Protein AF-A0A1Y2N8A0-F1 (afdb_monomer)

Secondary structure (DSSP, 8-state):
---HHHHHHHHHHHHHHHHHHHHHHHTSTT--HHHHHHHHHHHHHHHHHHHHHIIIIIHHHHHHHSSSHHHHHHHHHHHHHHHHHHHHHHHTS-TTSHHHHHHHHHHHHHHHHHHHHHHHTHHHHHHHHS-HHHHHHHHHHHHHHHHH-SSGGGTTT-SS--SS---HHHHHHHHHHHHS---TTTT-------PPPP-

pLDDT: mean 92.03, std 13.83, range [40.72, 98.88]

Solvent-accessible surface area (backbone atoms only — not comparable to full-atom values): 11043 Å² total; per-residue (Å²): 127,64,32,33,68,56,52,52,52,52,49,53,57,48,51,55,52,53,56,53,52,48,53,61,47,66,72,44,96,76,65,55,48,68,60,51,48,69,55,45,54,63,48,53,26,47,52,48,38,46,47,36,45,36,68,71,60,42,49,59,49,35,62,72,51,35,78,80,34,63,63,60,51,32,50,48,40,49,32,46,38,45,25,51,50,11,46,53,40,20,70,78,31,63,7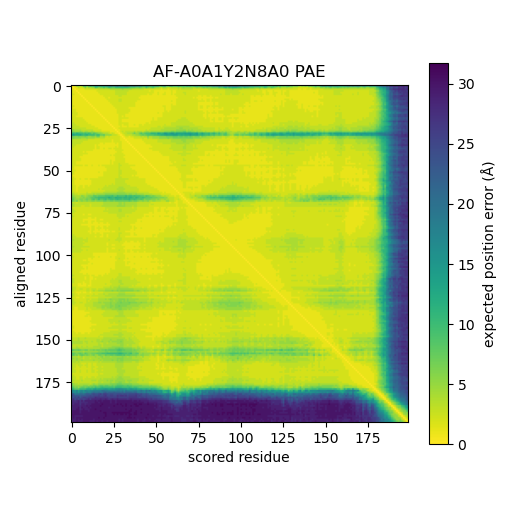2,83,35,70,59,12,49,52,11,53,48,43,19,47,52,31,46,56,51,40,54,54,49,38,60,71,38,61,51,47,45,33,67,75,60,47,55,69,69,57,38,38,53,44,14,50,54,48,52,54,48,52,70,74,29,76,36,52,81,65,30,59,88,45,94,68,80,27,76,66,80,63,59,34,65,62,52,50,53,58,44,49,44,68,75,59,60,77,64,86,66,76,78,61,74,89,74,77,87,77,81,81,81,85,132

Mean predicted aligned error: 6.09 Å

Nearest PDB structures (foldseek):
  3g6i-assembly1_A-2  TM=3.724E-01  e=3.517E+00  Bacteroides thetaiotaomicron VPI-5482
  6w2v-assembly2_B  TM=3.532E-01  e=6.594E+00  synthetic construct

Organism: Pseudonocardia autotrophica (NCBI:txid2074)

Structure (mmCIF, N/CA/C/O backbone):
data_AF-A0A1Y2N8A0-F1
#
_entry.id   AF-A0A1Y2N8A0-F1
#
loop_
_atom_site.group_PDB
_atom_site.id
_atom_site.type_symbol
_atom_site.label_atom_id
_atom_site.label_alt_id
_atom_site.label_comp_id
_atom_site.label_asym_id
_atom_site.label_entity_id
_atom_site.label_seq_id
_atom_site.pdbx_PDB_ins_code
_atom_site.Cartn_x
_atom_site.Cartn_y
_atom_site.Cartn_z
_atom_site.occupancy
_atom_site.B_iso_or_equiv
_atom_site.auth_seq_id
_atom_site.auth_comp_id
_atom_site.auth_asym_id
_atom_site.auth_atom_id
_atom_site.pdbx_PDB_model_num
ATOM 1 N N . MET A 1 1 ? 5.215 16.426 -12.183 1.00 78.56 1 MET A N 1
ATOM 2 C CA . MET A 1 1 ? 4.654 15.431 -11.251 1.00 78.56 1 MET A CA 1
ATOM 3 C C . MET A 1 1 ? 5.835 14.693 -10.637 1.00 78.56 1 MET A C 1
ATOM 5 O O . MET A 1 1 ? 6.834 14.601 -11.344 1.00 78.56 1 MET A O 1
ATOM 9 N N . PRO A 1 2 ? 5.804 14.282 -9.359 1.00 93.00 2 PRO A N 1
ATOM 10 C CA . PRO A 1 2 ? 6.850 13.418 -8.810 1.00 93.00 2 PRO A CA 1
ATOM 11 C C . PRO A 1 2 ? 6.951 12.109 -9.609 1.00 93.00 2 PRO A C 1
ATOM 13 O O . PRO A 1 2 ? 5.977 11.703 -10.243 1.00 93.00 2 PRO A O 1
ATOM 16 N N . ASP A 1 3 ? 8.125 11.479 -9.609 1.00 97.69 3 ASP A N 1
ATOM 17 C CA . ASP A 1 3 ? 8.293 10.157 -10.218 1.00 97.69 3 ASP A CA 1
ATOM 18 C C . ASP A 1 3 ? 7.670 9.047 -9.357 1.00 97.69 3 ASP A C 1
ATOM 20 O O . ASP A 1 3 ? 7.373 9.268 -8.181 1.00 97.69 3 ASP A O 1
ATOM 24 N N . ILE A 1 4 ? 7.492 7.851 -9.933 1.00 98.38 4 ILE A N 1
ATOM 25 C CA . ILE A 1 4 ? 6.820 6.735 -9.246 1.00 98.38 4 ILE A CA 1
ATOM 26 C C . ILE A 1 4 ? 7.462 6.379 -7.902 1.00 98.38 4 ILE A C 1
ATOM 28 O O . ILE A 1 4 ? 6.752 6.212 -6.918 1.00 98.38 4 ILE A O 1
ATOM 32 N N . THR A 1 5 ? 8.795 6.357 -7.823 1.00 97.94 5 THR A N 1
ATOM 33 C CA . THR A 1 5 ? 9.493 5.995 -6.581 1.00 97.94 5 THR A CA 1
ATOM 34 C C . THR A 1 5 ? 9.240 7.013 -5.474 1.00 97.94 5 THR A C 1
ATOM 36 O O . THR A 1 5 ? 9.139 6.651 -4.310 1.00 97.94 5 THR A O 1
ATOM 39 N N . THR A 1 6 ? 9.104 8.294 -5.827 1.00 98.25 6 THR A N 1
ATOM 40 C CA . THR A 1 6 ? 8.764 9.346 -4.861 1.00 98.25 6 THR A CA 1
ATOM 41 C C . THR A 1 6 ? 7.320 9.209 -4.383 1.00 98.25 6 THR A C 1
ATOM 43 O O . THR A 1 6 ? 7.067 9.365 -3.195 1.00 98.25 6 THR A O 1
ATOM 46 N N . LEU A 1 7 ? 6.386 8.897 -5.287 1.00 98.69 7 LEU A N 1
ATOM 47 C CA . LEU A 1 7 ? 4.971 8.732 -4.940 1.00 98.69 7 LEU A CA 1
ATOM 48 C C . LEU A 1 7 ? 4.737 7.534 -4.010 1.00 98.69 7 LEU A C 1
ATOM 50 O O . LEU A 1 7 ? 4.012 7.679 -3.029 1.00 98.69 7 LEU A O 1
ATOM 54 N N . ILE A 1 8 ? 5.394 6.402 -4.275 1.00 98.75 8 ILE A N 1
ATOM 55 C CA . ILE A 1 8 ? 5.335 5.211 -3.415 1.00 98.75 8 ILE A CA 1
ATOM 56 C C . ILE A 1 8 ? 5.879 5.536 -2.013 1.00 98.75 8 ILE A C 1
ATOM 58 O O . ILE A 1 8 ? 5.196 5.346 -1.008 1.00 98.75 8 ILE A O 1
ATOM 62 N N . LEU A 1 9 ? 7.056 6.169 -1.930 1.00 98.62 9 LEU A N 1
ATOM 63 C CA . LEU A 1 9 ? 7.645 6.589 -0.650 1.00 98.62 9 LEU A CA 1
ATOM 64 C C . LEU A 1 9 ? 6.773 7.595 0.124 1.00 98.62 9 LEU A C 1
ATOM 66 O O . LEU A 1 9 ? 6.740 7.577 1.360 1.00 98.62 9 LEU A O 1
ATOM 70 N N . ASP A 1 10 ? 6.074 8.489 -0.576 1.00 98.75 10 ASP A N 1
ATOM 71 C CA . ASP A 1 10 ? 5.146 9.436 0.044 1.00 98.75 10 ASP A CA 1
ATOM 72 C C . ASP A 1 10 ? 3.941 8.713 0.678 1.00 98.75 10 ASP A C 1
ATOM 74 O O . ASP A 1 10 ? 3.523 9.082 1.789 1.00 98.75 10 ASP A O 1
ATOM 78 N N . ASP A 1 11 ? 3.431 7.663 0.025 1.00 98.81 11 ASP A N 1
ATOM 79 C CA . ASP A 1 11 ? 2.395 6.773 0.562 1.00 98.81 11 ASP A CA 1
ATOM 80 C C . ASP A 1 11 ? 2.895 5.999 1.779 1.00 98.81 11 ASP A C 1
ATOM 82 O O . ASP A 1 11 ? 2.258 6.056 2.834 1.00 98.81 11 ASP A O 1
ATOM 86 N N . HIS A 1 12 ? 4.089 5.410 1.710 1.00 98.81 12 HIS A N 1
ATOM 87 C CA . HIS A 1 12 ? 4.705 4.711 2.841 1.00 98.81 12 HIS A CA 1
ATOM 88 C C . HIS A 1 12 ? 4.852 5.613 4.066 1.00 98.81 12 HIS A C 1
ATOM 90 O O . HIS A 1 12 ? 4.516 5.259 5.204 1.00 98.81 12 HIS A O 1
ATOM 96 N N . ALA A 1 13 ? 5.339 6.837 3.853 1.00 98.81 13 ALA A N 1
ATOM 97 C CA . ALA A 1 13 ? 5.453 7.822 4.916 1.00 98.81 13 ALA A CA 1
ATOM 98 C C . ALA A 1 13 ? 4.074 8.200 5.480 1.00 98.81 13 ALA A C 1
ATOM 100 O O . ALA A 1 13 ? 3.950 8.504 6.671 1.00 98.81 13 ALA A O 1
ATOM 101 N N . TRP A 1 14 ? 3.032 8.210 4.647 1.00 98.81 14 TRP A N 1
ATOM 102 C CA . TRP A 1 14 ? 1.663 8.451 5.084 1.00 98.81 14 TRP A CA 1
ATOM 103 C C . TRP A 1 14 ? 1.092 7.280 5.895 1.00 98.81 14 TRP A C 1
ATOM 105 O O . TRP A 1 14 ? 0.540 7.553 6.967 1.00 98.81 14 TRP A O 1
ATOM 115 N N . PHE A 1 15 ? 1.300 6.025 5.478 1.00 98.88 15 PHE A N 1
ATOM 116 C CA . PHE A 1 15 ? 0.881 4.818 6.207 1.00 98.88 15 PHE A CA 1
ATOM 117 C C . PHE A 1 15 ? 1.461 4.795 7.618 1.00 98.88 15 PHE A C 1
ATOM 119 O O . PHE A 1 15 ? 0.714 4.731 8.598 1.00 98.88 15 PHE A O 1
ATOM 126 N N . ARG A 1 16 ? 2.781 4.991 7.743 1.00 98.81 16 ARG A N 1
ATOM 127 C CA . ARG A 1 16 ? 3.464 5.048 9.046 1.00 98.81 16 ARG A CA 1
ATOM 128 C C . ARG A 1 16 ? 2.868 6.112 9.969 1.00 98.81 16 ARG A C 1
ATOM 130 O O . ARG A 1 16 ? 2.691 5.871 11.162 1.00 98.81 16 ARG A O 1
ATOM 137 N N . ARG A 1 17 ? 2.506 7.284 9.429 1.00 98.81 17 ARG A N 1
ATOM 138 C CA . ARG A 1 17 ? 1.838 8.345 10.206 1.00 98.81 17 ARG A CA 1
ATOM 139 C C . ARG A 1 17 ? 0.429 7.949 10.653 1.00 98.81 17 ARG A C 1
ATOM 141 O O . ARG A 1 17 ? 0.056 8.293 11.772 1.00 98.81 17 ARG A O 1
ATOM 148 N N . GLN A 1 18 ? -0.345 7.249 9.822 1.00 98.88 18 GLN A N 1
ATOM 149 C CA . GLN A 1 18 ? -1.698 6.828 10.204 1.00 98.88 18 GLN A CA 1
ATOM 150 C C . GLN A 1 18 ? -1.666 5.724 11.265 1.00 98.88 18 GLN A C 1
ATOM 152 O O . GLN A 1 18 ? -2.402 5.808 12.247 1.00 98.88 18 GLN A O 1
ATOM 157 N N . PHE A 1 19 ? -0.774 4.738 11.126 1.00 98.81 19 PHE A N 1
ATOM 158 C CA . PHE A 1 19 ? -0.585 3.706 12.147 1.00 98.81 19 PHE A CA 1
ATOM 159 C C . PHE A 1 19 ? -0.089 4.289 13.478 1.00 98.81 19 PHE A C 1
ATOM 161 O O . PHE A 1 19 ? -0.610 3.924 14.530 1.00 98.81 19 PHE A O 1
ATOM 168 N N . ALA A 1 20 ? 0.821 5.268 13.453 1.00 98.62 20 ALA A N 1
ATOM 169 C CA . ALA A 1 20 ? 1.225 5.985 14.665 1.00 98.62 20 ALA A CA 1
ATOM 170 C C . ALA A 1 20 ? 0.054 6.746 15.321 1.00 98.62 20 ALA A C 1
ATOM 172 O O . ALA A 1 20 ? -0.080 6.760 16.543 1.00 98.62 20 ALA A O 1
ATOM 173 N N . ALA A 1 21 ? -0.839 7.348 14.532 1.00 98.62 21 ALA A N 1
ATOM 174 C CA . ALA A 1 21 ? -2.043 7.976 15.072 1.00 98.62 21 ALA A CA 1
ATOM 175 C C . ALA A 1 21 ? -3.021 6.943 15.676 1.00 98.62 21 ALA A C 1
ATOM 177 O O . ALA A 1 21 ? -3.699 7.245 16.662 1.00 98.62 21 ALA A O 1
ATOM 178 N N . LEU A 1 22 ? -3.070 5.713 15.147 1.00 98.56 22 LEU A N 1
ATOM 179 C CA . LEU A 1 22 ? -3.825 4.611 15.753 1.00 98.56 22 LEU A CA 1
ATOM 180 C C . LEU A 1 22 ? -3.227 4.183 17.101 1.00 98.56 22 LEU A C 1
ATOM 182 O O . LEU A 1 22 ? -4.001 3.936 18.026 1.00 98.56 22 LEU A O 1
ATOM 186 N N . ASP A 1 23 ? -1.896 4.180 17.257 1.00 98.25 23 ASP A N 1
ATOM 187 C CA . ASP A 1 23 ? -1.237 3.940 18.554 1.00 98.25 23 ASP A CA 1
ATOM 188 C C . ASP A 1 23 ? -1.712 4.957 19.608 1.00 98.25 23 ASP A C 1
ATOM 190 O O . ASP A 1 23 ? -2.089 4.598 20.730 1.00 98.25 23 ASP A O 1
ATOM 194 N N . GLU A 1 24 ? -1.760 6.242 19.236 1.00 98.12 24 GLU A N 1
ATOM 195 C CA . GLU A 1 24 ? -2.233 7.310 20.123 1.00 98.12 24 GLU A CA 1
ATOM 196 C C . GLU A 1 24 ? -3.707 7.150 20.511 1.00 98.12 24 GLU A C 1
ATOM 198 O O . GLU A 1 24 ? -4.080 7.469 21.642 1.00 98.12 24 GLU A O 1
ATOM 203 N N . LEU A 1 25 ? -4.555 6.678 19.591 1.00 97.56 25 LEU A N 1
ATOM 204 C CA . LEU A 1 25 ? -5.959 6.383 19.880 1.00 97.56 25 LEU A CA 1
ATOM 205 C C . LEU A 1 25 ? -6.104 5.135 20.758 1.00 97.56 25 LEU A C 1
ATOM 207 O O . LEU A 1 25 ? -6.937 5.131 21.662 1.00 97.56 25 LEU A O 1
ATOM 211 N N . GLN A 1 26 ? -5.300 4.093 20.550 1.00 96.06 26 GLN A N 1
ATOM 212 C CA . GLN A 1 26 ? -5.359 2.873 21.357 1.00 96.06 26 GLN A CA 1
ATOM 213 C C . GLN A 1 26 ? -4.967 3.128 22.821 1.00 96.06 26 GLN A C 1
ATOM 215 O O . GLN A 1 26 ? -5.524 2.515 23.730 1.00 96.06 26 GLN A O 1
ATOM 220 N N . ALA A 1 27 ? -4.031 4.051 23.065 1.00 96.25 27 ALA A N 1
ATOM 221 C CA . ALA A 1 27 ? -3.537 4.371 24.404 1.00 96.25 27 ALA A CA 1
ATOM 222 C C . ALA A 1 27 ? -4.533 5.154 25.288 1.00 96.25 27 ALA A C 1
ATOM 224 O O . ALA A 1 27 ? -4.320 5.274 26.499 1.00 96.25 27 ALA A O 1
ATOM 225 N N . ARG A 1 28 ? -5.608 5.715 24.718 1.00 95.50 28 ARG A N 1
ATOM 226 C CA . ARG A 1 28 ? -6.625 6.470 25.471 1.00 95.50 28 ARG A CA 1
ATOM 227 C C . ARG A 1 28 ? -7.627 5.515 26.126 1.00 95.50 28 ARG A C 1
ATOM 229 O O . ARG A 1 28 ? -7.967 4.472 25.580 1.00 95.50 28 ARG A O 1
ATOM 236 N N . ALA A 1 29 ? -8.134 5.889 27.300 1.00 84.75 29 ALA A N 1
ATOM 237 C CA . ALA A 1 29 ? -9.035 5.036 28.081 1.00 84.75 29 ALA A CA 1
ATOM 238 C C . ALA A 1 29 ? -10.448 4.896 27.475 1.00 84.75 29 ALA A C 1
ATOM 240 O O . ALA A 1 29 ? -11.142 3.922 27.766 1.00 84.75 29 ALA A O 1
ATOM 241 N N . ASP A 1 30 ? -10.884 5.868 26.674 1.00 90.25 30 ASP A N 1
ATOM 242 C CA . ASP A 1 30 ? -12.271 6.037 26.234 1.00 90.25 30 ASP A CA 1
ATOM 243 C C . ASP A 1 30 ? -12.389 6.495 24.770 1.00 90.25 30 ASP A C 1
ATOM 245 O O . ASP A 1 30 ? -13.225 7.332 24.431 1.00 90.25 30 ASP A O 1
ATOM 249 N N . THR A 1 31 ? -11.565 5.934 23.883 1.00 94.19 31 THR A N 1
ATOM 250 C CA . THR A 1 31 ? -11.619 6.249 22.448 1.00 94.19 31 THR A CA 1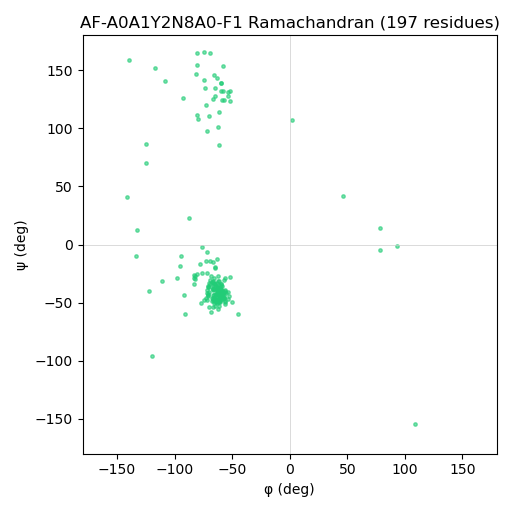
ATOM 251 C C . THR A 1 31 ? -12.984 5.940 21.843 1.00 94.19 31 THR A C 1
ATOM 253 O O . THR A 1 31 ? -13.469 4.808 21.891 1.00 94.19 31 THR A O 1
ATOM 256 N N . ASP A 1 32 ? -13.584 6.954 21.217 1.00 95.69 32 ASP A N 1
ATOM 257 C CA . ASP A 1 32 ? -14.810 6.811 20.441 1.00 95.69 32 ASP A CA 1
ATOM 258 C C . ASP A 1 32 ? -14.534 5.942 19.200 1.00 95.69 32 ASP A C 1
ATOM 260 O O . ASP A 1 32 ? -13.674 6.299 18.389 1.00 95.69 32 ASP A O 1
ATOM 264 N N . PRO A 1 33 ? -15.278 4.842 18.975 1.00 97.19 33 PRO A N 1
ATOM 265 C CA . PRO A 1 33 ? -15.152 4.043 17.756 1.00 97.19 33 PRO A CA 1
ATOM 266 C C . PRO A 1 33 ? -15.263 4.866 16.465 1.00 97.19 33 PRO A C 1
ATOM 268 O O . PRO A 1 33 ? -14.651 4.520 15.463 1.00 97.19 33 PRO A O 1
ATOM 271 N N . ARG A 1 34 ? -15.977 5.999 16.479 1.00 98.06 34 ARG A N 1
ATOM 272 C CA . ARG A 1 34 ? -16.068 6.906 15.324 1.00 98.06 34 ARG A CA 1
ATOM 273 C C . ARG A 1 34 ? -14.754 7.621 15.012 1.00 98.06 34 ARG A C 1
ATOM 275 O O . ARG A 1 34 ? -14.556 8.017 13.869 1.00 98.06 34 ARG A O 1
ATOM 282 N N . GLU A 1 35 ? -13.882 7.840 15.996 1.00 98.00 35 GLU A N 1
ATOM 283 C CA . GLU A 1 35 ? -12.527 8.356 15.754 1.00 98.00 35 GLU A CA 1
ATOM 284 C C . GLU A 1 35 ? -11.655 7.288 15.094 1.00 98.00 35 GLU A C 1
ATOM 286 O O . GLU A 1 35 ? -10.972 7.595 14.121 1.00 98.00 35 GLU A O 1
ATOM 291 N N . LEU A 1 36 ? -11.760 6.036 15.554 1.00 98.44 36 LEU A N 1
ATOM 292 C CA . LEU A 1 36 ? -11.065 4.899 14.945 1.00 98.44 36 LEU A CA 1
ATOM 293 C C . LEU A 1 36 ? -11.487 4.704 13.488 1.00 98.44 36 LEU A C 1
ATOM 295 O O . LEU A 1 36 ? -10.626 4.659 12.623 1.00 98.44 36 LEU A O 1
ATOM 299 N N . THR A 1 37 ? -12.790 4.681 13.198 1.00 98.38 37 THR A N 1
ATOM 300 C CA . THR A 1 37 ? -13.317 4.565 11.826 1.00 98.38 37 THR A CA 1
ATOM 301 C C . THR A 1 37 ? -12.807 5.680 10.910 1.00 98.38 37 THR A C 1
ATOM 303 O O . THR A 1 37 ? -12.373 5.414 9.796 1.00 98.38 37 THR A O 1
ATOM 306 N N . ARG A 1 38 ? -12.798 6.939 11.374 1.00 98.44 38 ARG A N 1
ATOM 307 C CA . ARG A 1 38 ? -12.318 8.077 10.562 1.00 98.44 38 ARG A CA 1
ATOM 308 C C . ARG A 1 38 ? -10.844 7.975 10.180 1.00 98.44 38 ARG A C 1
ATOM 310 O O . ARG A 1 38 ? -10.459 8.582 9.187 1.00 98.44 38 ARG A O 1
ATOM 317 N N . LEU A 1 39 ? -10.040 7.291 10.989 1.00 98.31 39 LEU A N 1
ATOM 318 C CA . LEU A 1 39 ? -8.618 7.097 10.735 1.00 98.31 39 LEU A CA 1
ATOM 319 C C . LEU A 1 39 ? -8.353 5.807 9.952 1.00 98.31 39 LEU A C 1
ATOM 321 O O . LEU A 1 39 ? -7.562 5.810 9.015 1.00 98.31 39 LEU A O 1
ATOM 325 N N . TRP A 1 40 ? -9.029 4.722 10.327 1.00 98.75 40 TRP A N 1
ATOM 326 C CA . TRP A 1 40 ? -8.826 3.400 9.753 1.00 98.75 40 TRP A CA 1
ATOM 327 C C . TRP A 1 40 ? -9.377 3.274 8.340 1.00 98.75 40 TRP A C 1
ATOM 329 O O . TRP A 1 40 ? -8.664 2.775 7.481 1.00 98.75 40 TRP A O 1
ATOM 339 N N . ASP A 1 41 ? -10.599 3.738 8.067 1.00 98.56 41 ASP A N 1
ATOM 340 C CA . ASP A 1 41 ? -11.225 3.483 6.766 1.00 98.56 41 ASP A CA 1
ATOM 341 C C . ASP A 1 41 ? -10.417 4.091 5.599 1.00 98.56 41 ASP A C 1
ATOM 343 O O . ASP A 1 41 ? -10.166 3.375 4.629 1.00 98.56 41 ASP A O 1
ATOM 347 N N . PRO A 1 42 ? -9.924 5.351 5.671 1.00 98.50 42 PRO A N 1
ATOM 348 C CA . PRO A 1 42 ? -9.057 5.891 4.623 1.00 98.50 42 PRO A CA 1
ATOM 349 C C . PRO A 1 42 ? -7.693 5.196 4.544 1.00 98.50 42 PRO A C 1
ATOM 351 O O . PRO A 1 42 ? -7.129 5.106 3.457 1.00 98.50 42 PRO A O 1
ATOM 354 N N . LEU A 1 43 ? -7.150 4.729 5.676 1.00 98.81 43 LEU A N 1
ATOM 355 C CA . LEU A 1 43 ? -5.888 3.986 5.710 1.00 98.81 43 LEU A CA 1
ATOM 356 C C . LEU A 1 43 ? -6.029 2.639 5.005 1.00 98.81 43 LEU A C 1
ATOM 358 O O . LEU A 1 43 ? -5.281 2.372 4.073 1.00 98.81 43 LEU A O 1
ATOM 362 N N . ALA A 1 44 ? -7.013 1.836 5.405 1.00 98.75 44 ALA A N 1
ATOM 363 C CA . ALA A 1 44 ? -7.294 0.535 4.814 1.00 98.75 44 ALA A CA 1
ATOM 364 C C . ALA A 1 44 ? -7.594 0.645 3.314 1.00 98.75 44 ALA A C 1
ATOM 366 O O . ALA A 1 44 ? -7.052 -0.120 2.527 1.00 98.75 44 ALA A O 1
ATOM 367 N N . ALA A 1 45 ? -8.399 1.634 2.909 1.00 98.50 45 ALA A N 1
ATOM 368 C CA . ALA A 1 45 ? -8.675 1.879 1.497 1.00 98.50 45 ALA A CA 1
ATOM 369 C C . ALA A 1 45 ? -7.400 2.213 0.711 1.00 98.50 45 ALA A C 1
ATOM 371 O O . ALA A 1 45 ? -7.192 1.678 -0.373 1.00 98.50 45 ALA A O 1
ATOM 372 N N . ARG A 1 46 ? -6.537 3.084 1.252 1.00 98.75 46 ARG A N 1
ATOM 373 C CA . ARG A 1 46 ? -5.309 3.483 0.559 1.00 98.75 46 ARG A CA 1
ATOM 374 C C . ARG A 1 46 ? -4.277 2.358 0.501 1.00 98.75 46 ARG A C 1
ATOM 376 O O . ARG A 1 46 ? -3.619 2.271 -0.520 1.00 98.75 46 ARG A O 1
ATOM 383 N N . LEU A 1 47 ? -4.155 1.526 1.540 1.00 98.75 47 LEU A N 1
ATOM 384 C CA . LEU A 1 47 ? -3.272 0.349 1.539 1.00 98.75 47 LEU A CA 1
ATOM 385 C C . LEU A 1 47 ? -3.596 -0.585 0.366 1.00 98.75 47 LEU A C 1
ATOM 387 O O . LEU A 1 47 ? -2.713 -0.938 -0.402 1.00 98.75 47 LEU A O 1
ATOM 391 N N . ASP A 1 48 ? -4.873 -0.917 0.190 1.00 97.62 48 ASP A N 1
ATOM 392 C CA . ASP A 1 48 ? -5.307 -1.858 -0.846 1.00 97.62 48 ASP A CA 1
ATOM 393 C C . ASP A 1 48 ? -5.182 -1.270 -2.265 1.00 97.62 48 ASP A C 1
ATOM 395 O O . ASP A 1 48 ? -4.630 -1.894 -3.170 1.00 97.62 48 ASP A O 1
ATOM 399 N N . VAL A 1 49 ? -5.602 -0.012 -2.460 1.00 98.56 49 VAL A N 1
ATOM 400 C CA . VAL A 1 49 ? -5.445 0.676 -3.757 1.00 98.56 49 VAL A CA 1
ATOM 401 C C . VAL A 1 49 ? -3.966 0.848 -4.119 1.00 98.56 49 VAL A C 1
ATOM 403 O O . VAL A 1 49 ? -3.611 0.696 -5.287 1.00 98.56 49 VAL A O 1
ATOM 406 N N . HIS A 1 50 ? -3.111 1.154 -3.142 1.00 98.81 50 HIS A N 1
ATOM 407 C CA . HIS A 1 50 ? -1.667 1.275 -3.334 1.00 98.81 50 HIS A CA 1
ATOM 408 C C . HIS A 1 50 ? -1.051 -0.054 -3.776 1.00 98.81 50 HIS A C 1
ATOM 410 O O . HIS A 1 50 ? -0.412 -0.087 -4.826 1.00 98.81 50 HIS A O 1
ATOM 416 N N . ALA A 1 51 ? -1.356 -1.146 -3.070 1.00 98.62 51 ALA A N 1
ATOM 417 C CA . ALA A 1 51 ? -0.904 -2.485 -3.435 1.00 98.62 51 ALA A CA 1
ATOM 418 C C . ALA A 1 51 ? -1.283 -2.839 -4.886 1.00 98.62 51 ALA A C 1
ATOM 420 O O . ALA A 1 51 ? -0.442 -3.245 -5.689 1.00 98.62 51 ALA A O 1
ATOM 421 N N . VAL A 1 52 ? -2.536 -2.578 -5.279 1.00 98.56 52 VAL A N 1
ATOM 422 C CA . VAL A 1 52 ? -2.988 -2.805 -6.662 1.00 98.56 52 VAL A CA 1
ATOM 423 C C . VAL A 1 52 ? -2.303 -1.867 -7.663 1.00 98.56 52 VAL A C 1
ATOM 425 O O . 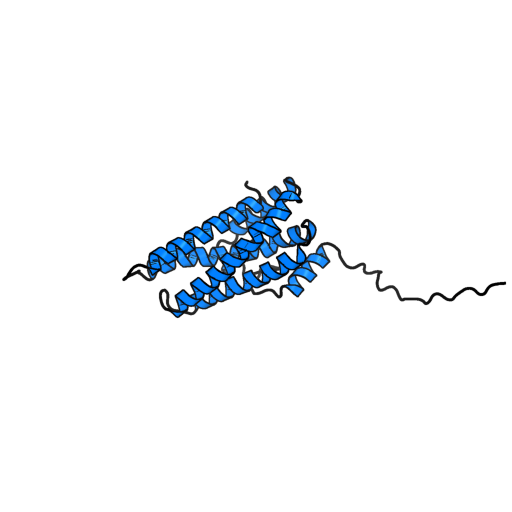VAL A 1 52 ? -2.028 -2.260 -8.800 1.00 98.56 52 VAL A O 1
ATOM 428 N N . ALA A 1 53 ? -2.009 -0.623 -7.288 1.00 98.69 53 ALA A N 1
ATOM 429 C CA . ALA A 1 53 ? -1.284 0.301 -8.154 1.00 98.69 53 ALA A CA 1
ATOM 430 C C . ALA A 1 53 ? 0.135 -0.214 -8.449 1.00 98.69 53 ALA A C 1
ATOM 432 O O . ALA A 1 53 ? 0.570 -0.186 -9.604 1.00 98.69 53 ALA A O 1
ATOM 433 N N . GLU A 1 54 ? 0.831 -0.738 -7.444 1.00 98.69 54 GLU A N 1
ATOM 434 C CA . GLU A 1 54 ? 2.166 -1.324 -7.593 1.00 98.69 54 GLU A CA 1
ATOM 435 C C . GLU A 1 54 ? 2.135 -2.601 -8.434 1.00 98.69 54 GLU A C 1
ATOM 437 O O . GLU A 1 54 ? 2.844 -2.690 -9.440 1.00 98.69 54 GLU A O 1
ATOM 442 N N . GLU A 1 55 ? 1.206 -3.512 -8.136 1.00 98.56 55 GLU A N 1
ATOM 443 C CA . GLU A 1 55 ? 0.949 -4.743 -8.895 1.00 98.56 55 GLU A CA 1
ATOM 444 C C . GLU A 1 55 ? 0.643 -4.495 -10.377 1.00 98.56 55 GLU A C 1
ATOM 446 O O . GLU A 1 55 ? 0.897 -5.342 -11.237 1.00 98.56 55 GLU A O 1
ATOM 451 N N . ARG A 1 56 ? 0.068 -3.344 -10.729 1.00 97.62 56 ARG A N 1
ATOM 452 C CA . ARG A 1 56 ? -0.310 -3.043 -12.119 1.00 97.62 56 ARG A CA 1
ATOM 453 C C . ARG A 1 56 ? 0.701 -2.186 -12.857 1.00 97.62 56 ARG A C 1
ATOM 455 O O . ARG A 1 56 ? 0.756 -2.243 -14.089 1.00 97.62 56 ARG A O 1
ATOM 462 N N . ILE A 1 57 ? 1.434 -1.345 -12.139 1.00 98.12 57 ILE A N 1
ATOM 463 C CA . ILE A 1 57 ? 2.207 -0.253 -12.737 1.00 98.12 57 ILE A CA 1
ATOM 464 C C . ILE A 1 57 ? 3.686 -0.367 -12.395 1.00 98.12 57 ILE A C 1
ATOM 466 O O . ILE A 1 57 ? 4.503 -0.098 -13.272 1.00 98.12 57 ILE A O 1
ATOM 470 N N . PHE A 1 58 ? 4.032 -0.749 -11.168 1.00 98.25 58 PHE A N 1
ATOM 471 C CA . PHE A 1 58 ? 5.416 -0.770 -10.710 1.00 98.25 58 PHE A CA 1
ATOM 472 C C . PHE A 1 58 ? 6.087 -2.124 -10.949 1.00 98.25 58 PHE A C 1
ATOM 474 O O . PHE A 1 58 ? 7.045 -2.187 -11.717 1.00 98.25 58 PHE A O 1
ATOM 481 N N . TYR A 1 59 ? 5.566 -3.212 -10.378 1.00 97.88 59 TYR A N 1
ATOM 482 C CA . TYR A 1 59 ? 6.231 -4.520 -10.425 1.00 97.88 59 TYR A CA 1
ATOM 483 C C . 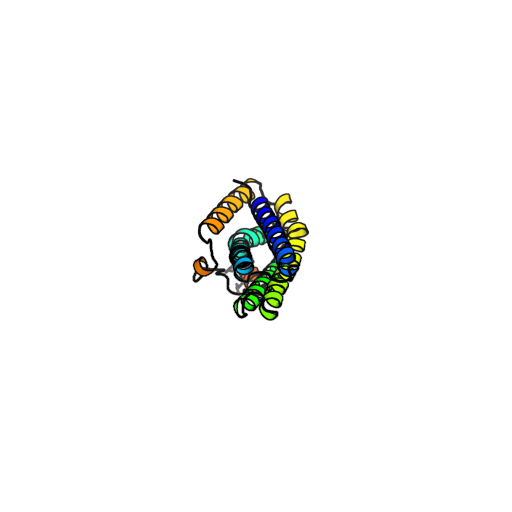TYR A 1 59 ? 6.472 -5.083 -11.829 1.00 97.88 59 TYR A C 1
ATOM 485 O O . TYR A 1 59 ? 7.549 -5.637 -12.049 1.00 97.88 59 TYR A O 1
ATOM 493 N N . PRO A 1 60 ? 5.592 -4.889 -12.832 1.00 96.94 60 PRO A N 1
ATOM 494 C CA . PRO A 1 60 ? 5.915 -5.304 -14.196 1.00 96.94 60 PRO A CA 1
ATOM 495 C C . PRO A 1 60 ? 7.170 -4.613 -14.751 1.00 96.94 60 PRO A C 1
ATOM 497 O O . PRO A 1 60 ? 7.925 -5.207 -15.516 1.00 96.94 60 PRO A O 1
ATOM 500 N N . GLU A 1 61 ? 7.403 -3.360 -14.365 1.00 96.69 61 GLU A N 1
ATOM 501 C CA . GLU A 1 61 ? 8.552 -2.569 -14.808 1.00 96.69 61 GLU A CA 1
ATOM 502 C C . GLU A 1 61 ? 9.789 -2.879 -13.960 1.00 96.69 61 GLU A C 1
ATOM 504 O O . GLU A 1 61 ? 10.898 -2.909 -14.493 1.00 96.69 61 GLU A O 1
ATOM 509 N N . LEU A 1 62 ? 9.611 -3.171 -12.665 1.00 96.12 62 LEU A N 1
ATOM 510 C CA . LEU A 1 62 ? 10.671 -3.700 -11.807 1.00 96.12 62 LEU A CA 1
ATOM 511 C C . LEU A 1 62 ? 11.200 -5.028 -12.364 1.00 96.12 62 LEU A C 1
ATOM 513 O O . LEU A 1 62 ? 12.402 -5.159 -12.557 1.00 96.12 62 LEU A O 1
ATOM 517 N N . LEU A 1 63 ? 10.322 -5.961 -12.741 1.00 95.56 63 LEU A N 1
ATOM 518 C CA . LEU A 1 63 ? 10.706 -7.224 -13.384 1.00 95.56 63 LEU A CA 1
ATOM 519 C C . LEU A 1 63 ? 11.449 -7.017 -14.715 1.00 95.56 63 LEU A C 1
ATOM 521 O O . LEU A 1 63 ? 12.341 -7.790 -15.056 1.00 95.56 63 LEU A O 1
ATOM 525 N N . ALA A 1 64 ? 11.106 -5.971 -15.472 1.00 93.19 64 ALA A N 1
ATOM 526 C CA . ALA A 1 64 ? 11.732 -5.680 -16.761 1.00 93.19 64 ALA A CA 1
ATOM 527 C C . ALA A 1 64 ? 13.088 -4.957 -16.653 1.00 93.19 64 ALA A C 1
ATOM 529 O O . ALA A 1 64 ? 13.897 -5.021 -17.586 1.00 93.19 64 ALA A O 1
ATOM 530 N N . HIS A 1 65 ? 13.324 -4.217 -15.566 1.00 90.25 65 HIS A N 1
ATOM 531 C CA . HIS A 1 65 ? 14.422 -3.245 -15.484 1.00 90.25 65 HIS A CA 1
ATOM 532 C C . HIS A 1 65 ? 15.259 -3.302 -14.200 1.00 90.25 65 HIS A C 1
ATOM 534 O O . HIS A 1 65 ? 16.294 -2.635 -14.141 1.00 90.25 65 HIS A O 1
ATOM 540 N N . GLY A 1 66 ? 14.827 -4.059 -13.194 1.00 86.06 66 GLY A N 1
ATOM 541 C CA . GLY A 1 66 ? 15.542 -4.272 -11.941 1.00 86.06 66 GLY A CA 1
ATOM 542 C C . GLY A 1 66 ? 16.654 -5.317 -12.050 1.00 86.06 66 GLY A C 1
ATOM 543 O O . GLY A 1 66 ? 16.726 -6.092 -13.006 1.00 86.06 66 GLY A O 1
ATOM 544 N N . GLU A 1 67 ? 17.535 -5.329 -11.056 1.00 85.75 67 GLU A N 1
ATOM 545 C CA . GLU A 1 67 ? 18.527 -6.385 -10.831 1.00 85.75 67 GLU A CA 1
ATOM 546 C C . GLU A 1 67 ? 17.938 -7.424 -9.875 1.00 85.75 67 GLU A C 1
ATOM 548 O O . GLU A 1 67 ? 17.453 -7.057 -8.815 1.00 85.75 67 GLU A O 1
ATOM 553 N N . ASP A 1 68 ? 17.945 -8.698 -10.275 1.00 85.50 68 ASP A N 1
ATOM 554 C CA . ASP A 1 68 ? 17.346 -9.816 -9.529 1.00 85.50 68 ASP A CA 1
ATOM 555 C C . ASP A 1 68 ? 15.913 -9.570 -8.970 1.00 85.50 68 ASP A C 1
ATOM 557 O O . ASP A 1 68 ? 15.582 -10.052 -7.888 1.00 85.50 68 ASP A O 1
ATOM 561 N N . PRO A 1 69 ? 14.993 -8.930 -9.730 1.00 91.62 69 PRO A N 1
ATOM 562 C CA . PRO A 1 69 ? 13.710 -8.425 -9.212 1.00 91.62 69 PRO A CA 1
ATOM 563 C C . PRO A 1 69 ? 12.685 -9.519 -8.872 1.00 91.62 69 PRO A C 1
ATOM 565 O O . PRO A 1 69 ? 11.582 -9.233 -8.408 1.00 91.62 69 PRO A O 1
ATOM 568 N N . ARG A 1 70 ? 12.993 -10.781 -9.189 1.00 94.81 70 ARG A N 1
ATOM 569 C CA . ARG A 1 70 ? 12.026 -11.880 -9.163 1.00 94.81 70 ARG A CA 1
ATOM 570 C C . ARG A 1 70 ? 11.645 -12.282 -7.744 1.00 94.81 70 ARG A C 1
ATOM 572 O O . ARG A 1 70 ? 10.466 -12.481 -7.488 1.00 94.81 70 ARG A O 1
ATOM 579 N N . GLU A 1 71 ? 12.633 -12.469 -6.872 1.00 94.06 71 GLU A N 1
ATOM 580 C CA . GLU A 1 71 ? 12.402 -12.861 -5.473 1.00 94.06 71 GLU A CA 1
ATOM 581 C C . GLU A 1 71 ? 11.673 -11.734 -4.737 1.00 94.06 71 GLU A C 1
ATOM 583 O O . GLU A 1 71 ? 10.584 -11.966 -4.228 1.00 94.06 71 GLU A O 1
ATOM 588 N N . GLU A 1 72 ? 12.164 -10.500 -4.884 1.00 92.75 72 GLU A N 1
ATOM 589 C CA . GLU A 1 72 ? 11.529 -9.289 -4.347 1.00 92.75 72 GLU A CA 1
ATOM 590 C C . GLU A 1 72 ? 10.056 -9.160 -4.774 1.00 92.75 72 GLU A C 1
ATOM 592 O O . GLU A 1 72 ? 9.184 -8.870 -3.962 1.00 92.75 72 GLU A O 1
ATOM 597 N N . THR A 1 73 ? 9.742 -9.421 -6.050 1.00 96.88 73 THR A N 1
ATOM 598 C CA . THR A 1 73 ? 8.352 -9.341 -6.531 1.00 96.88 73 THR A CA 1
ATOM 599 C C . THR A 1 73 ? 7.482 -10.473 -5.977 1.00 96.88 73 THR A C 1
ATOM 601 O O . THR A 1 73 ? 6.291 -10.271 -5.770 1.00 96.88 73 THR A O 1
ATOM 604 N N . LEU A 1 74 ? 8.026 -11.673 -5.748 1.00 97.62 74 LEU A N 1
ATOM 605 C CA . LEU A 1 74 ? 7.251 -12.761 -5.142 1.00 97.62 74 LEU A CA 1
ATOM 606 C C . LEU A 1 74 ? 6.854 -12.420 -3.706 1.00 97.62 74 LEU A C 1
ATOM 608 O O . LEU A 1 74 ? 5.693 -12.614 -3.338 1.00 97.62 74 LEU A O 1
ATOM 612 N N . ASP A 1 75 ? 7.811 -11.914 -2.935 1.00 96.50 75 ASP A N 1
ATOM 613 C CA . ASP A 1 75 ? 7.609 -11.576 -1.531 1.00 96.50 75 ASP A CA 1
ATOM 614 C C . ASP A 1 75 ? 6.637 -10.394 -1.400 1.00 96.50 75 ASP A C 1
ATOM 616 O O . ASP A 1 75 ? 5.628 -10.523 -0.710 1.00 96.50 75 ASP A O 1
ATOM 620 N N . ALA A 1 76 ? 6.808 -9.332 -2.199 1.00 97.12 76 ALA A N 1
ATOM 621 C CA . ALA A 1 76 ? 5.895 -8.183 -2.216 1.00 97.12 76 ALA A CA 1
ATOM 622 C C . ALA A 1 76 ? 4.432 -8.568 -2.525 1.00 97.12 76 ALA A C 1
ATOM 624 O O . ALA A 1 76 ? 3.498 -8.086 -1.883 1.00 97.12 76 ALA A O 1
ATOM 625 N N . ILE A 1 77 ? 4.198 -9.479 -3.481 1.00 98.44 77 ILE A N 1
ATOM 626 C CA . ILE A 1 77 ? 2.838 -9.966 -3.780 1.00 98.44 77 ILE A CA 1
ATOM 627 C C . ILE A 1 77 ? 2.266 -10.769 -2.602 1.00 98.44 77 ILE A C 1
ATOM 629 O O . ILE A 1 77 ? 1.076 -10.658 -2.297 1.00 98.44 77 ILE A O 1
ATOM 633 N N . GLY A 1 78 ? 3.097 -11.575 -1.937 1.00 98.31 78 GLY A N 1
ATOM 634 C CA . GLY A 1 78 ? 2.711 -12.294 -0.724 1.00 98.31 78 GLY A CA 1
ATOM 635 C C . GLY A 1 78 ? 2.320 -11.342 0.406 1.00 98.31 78 GLY A C 1
ATOM 636 O O . GLY A 1 78 ? 1.246 -11.490 0.992 1.00 98.31 78 GLY A O 1
ATOM 637 N N . ASP A 1 79 ? 3.136 -10.323 0.649 1.00 98.38 79 ASP A N 1
ATOM 638 C CA . ASP A 1 79 ? 2.889 -9.321 1.680 1.00 98.38 79 ASP A CA 1
ATOM 639 C C . ASP A 1 79 ? 1.626 -8.501 1.406 1.00 98.38 79 ASP A C 1
ATOM 641 O O . ASP A 1 79 ? 0.856 -8.213 2.326 1.00 98.38 79 ASP A O 1
ATOM 645 N N . HIS A 1 80 ? 1.342 -8.173 0.143 1.00 98.75 80 HIS A N 1
ATOM 646 C CA . HIS A 1 80 ? 0.089 -7.517 -0.229 1.00 98.75 80 HIS A CA 1
ATOM 647 C C . HIS A 1 80 ? -1.143 -8.360 0.121 1.00 98.75 80 HIS A C 1
ATOM 649 O O . HIS A 1 80 ? -2.137 -7.814 0.614 1.00 98.75 80 HIS A O 1
ATOM 655 N N . ASN A 1 81 ? -1.086 -9.681 -0.068 1.00 98.69 81 ASN A N 1
ATOM 656 C CA . ASN A 1 81 ? -2.158 -10.579 0.370 1.00 98.69 81 ASN A CA 1
ATOM 657 C C . ASN A 1 81 ? -2.298 -10.562 1.905 1.00 98.69 81 ASN A C 1
ATOM 659 O O . ASN A 1 81 ? -3.404 -10.422 2.426 1.00 98.69 81 ASN A O 1
ATOM 663 N N . ASP A 1 82 ? -1.187 -10.598 2.645 1.00 98.81 82 ASP A N 1
ATOM 664 C CA . ASP A 1 82 ? -1.195 -10.524 4.113 1.00 98.81 82 ASP A CA 1
ATOM 665 C C . ASP A 1 82 ? -1.776 -9.189 4.636 1.00 98.81 82 ASP A C 1
ATOM 667 O O . ASP A 1 82 ? -2.513 -9.157 5.633 1.00 98.81 82 ASP A O 1
ATOM 671 N N . ILE A 1 83 ? -1.499 -8.072 3.951 1.00 98.81 83 ILE A N 1
ATOM 672 C CA . ILE A 1 83 ? -2.096 -6.760 4.246 1.00 98.81 83 ILE A CA 1
ATOM 673 C C . ILE A 1 83 ? -3.618 -6.813 4.050 1.00 98.81 83 ILE A C 1
ATOM 675 O O . ILE A 1 83 ? -4.369 -6.383 4.939 1.00 98.81 83 ILE A O 1
ATOM 679 N N . ARG A 1 84 ? -4.087 -7.361 2.920 1.00 98.62 84 ARG A N 1
ATOM 680 C CA . ARG A 1 84 ? -5.521 -7.531 2.617 1.00 98.62 84 ARG A CA 1
ATOM 681 C C . ARG A 1 84 ? -6.213 -8.416 3.647 1.00 98.62 84 ARG A C 1
ATOM 683 O O . ARG A 1 84 ? -7.293 -8.061 4.128 1.00 98.62 84 ARG A O 1
ATOM 690 N N . ASP A 1 85 ? -5.567 -9.495 4.073 1.00 98.69 85 ASP A N 1
ATOM 691 C CA . ASP A 1 85 ? -6.067 -10.395 5.110 1.00 98.69 85 ASP A CA 1
ATOM 692 C C . ASP A 1 85 ? -6.244 -9.688 6.461 1.00 98.69 85 ASP A C 1
ATOM 694 O O . ASP A 1 85 ? -7.286 -9.826 7.121 1.00 98.69 85 ASP A O 1
ATOM 698 N N . GLY A 1 86 ? -5.270 -8.866 6.864 1.00 98.81 86 GLY A N 1
ATOM 699 C CA . GLY A 1 86 ? -5.374 -8.027 8.058 1.00 98.81 86 GLY A CA 1
ATOM 700 C C . GLY A 1 86 ? -6.529 -7.020 7.966 1.00 98.81 86 GLY A C 1
ATOM 701 O O . GLY A 1 86 ? -7.322 -6.873 8.908 1.00 98.81 86 GLY A O 1
ATOM 702 N N . ILE A 1 87 ? -6.698 -6.382 6.803 1.00 98.75 87 ILE A N 1
ATOM 703 C CA . ILE A 1 87 ? -7.811 -5.462 6.532 1.00 98.75 87 ILE A CA 1
ATOM 704 C C . ILE A 1 87 ? -9.159 -6.188 6.636 1.00 98.75 87 ILE A C 1
ATOM 706 O O . ILE A 1 87 ? -10.050 -5.734 7.367 1.00 98.75 87 ILE A O 1
ATOM 710 N N . ALA A 1 88 ? -9.308 -7.341 5.983 1.00 98.44 88 ALA A N 1
ATOM 711 C CA . ALA A 1 88 ? -10.518 -8.157 6.027 1.00 98.44 88 ALA A CA 1
ATOM 712 C C . ALA A 1 88 ? -10.819 -8.656 7.454 1.00 98.44 88 ALA A C 1
ATOM 714 O O . ALA A 1 88 ? -11.977 -8.693 7.897 1.00 98.44 88 ALA A O 1
ATOM 715 N N . GLN A 1 89 ? -9.780 -8.993 8.225 1.00 98.62 89 GLN A N 1
ATOM 716 C CA . GLN A 1 89 ? -9.903 -9.336 9.638 1.00 98.62 89 GLN A CA 1
ATOM 717 C C . GLN A 1 89 ? -10.411 -8.165 10.480 1.00 98.62 89 GLN A C 1
ATOM 719 O O . GLN A 1 89 ? -11.272 -8.371 11.341 1.00 98.62 89 GLN A O 1
ATOM 724 N N . ALA A 1 90 ? -9.926 -6.947 10.252 1.00 98.62 90 ALA A N 1
ATOM 725 C CA . ALA A 1 90 ? -10.449 -5.780 10.948 1.00 98.62 90 ALA A CA 1
ATOM 726 C C . ALA A 1 90 ? -11.930 -5.559 10.588 1.00 98.62 90 ALA A C 1
ATOM 728 O O . ALA A 1 90 ? -12.775 -5.454 11.478 1.00 98.62 90 ALA A O 1
ATOM 729 N N . GLN A 1 91 ? -12.270 -5.582 9.295 1.00 97.88 91 GLN A N 1
ATOM 730 C CA . GLN A 1 91 ? -13.623 -5.316 8.784 1.00 97.88 91 GLN A CA 1
ATOM 731 C C . GLN A 1 91 ? -14.700 -6.264 9.338 1.00 97.88 91 GLN A C 1
ATOM 733 O O . GLN A 1 91 ? -15.827 -5.835 9.596 1.00 97.88 91 GLN A O 1
ATOM 738 N N . ARG A 1 92 ? -14.378 -7.544 9.571 1.00 98.25 92 ARG A N 1
ATOM 739 C CA . ARG A 1 92 ? -15.339 -8.531 10.109 1.00 98.25 92 ARG A CA 1
ATOM 740 C C . ARG A 1 92 ? -15.613 -8.398 11.614 1.00 98.25 92 ARG A C 1
ATOM 742 O O . ARG A 1 92 ? -16.420 -9.158 12.153 1.00 98.25 92 ARG A O 1
ATOM 749 N N . ASN A 1 93 ? -14.955 -7.468 12.308 1.00 98.62 93 ASN A N 1
ATOM 750 C CA . ASN A 1 93 ? -15.070 -7.272 13.752 1.00 98.62 93 ASN A CA 1
ATOM 751 C C . ASN A 1 93 ? -15.640 -5.885 14.111 1.00 98.62 93 ASN A C 1
ATOM 753 O O . ASN A 1 93 ? -15.414 -4.912 13.394 1.00 98.62 93 ASN A O 1
ATOM 757 N N . PRO A 1 94 ? -16.335 -5.735 15.258 1.00 98.44 94 PRO A N 1
ATOM 758 C CA . PRO A 1 94 ? -16.761 -4.419 15.730 1.00 98.44 94 PRO A CA 1
ATOM 759 C C . PRO A 1 94 ? -15.564 -3.488 15.968 1.00 98.44 94 PRO A C 1
ATOM 761 O O . PRO A 1 94 ? -14.614 -3.875 16.653 1.00 98.44 94 PRO A O 1
ATOM 764 N N . VAL A 1 95 ? -15.629 -2.255 15.461 1.00 98.50 95 VAL A N 1
ATOM 765 C CA . VAL A 1 95 ? -14.557 -1.251 15.595 1.00 98.50 95 V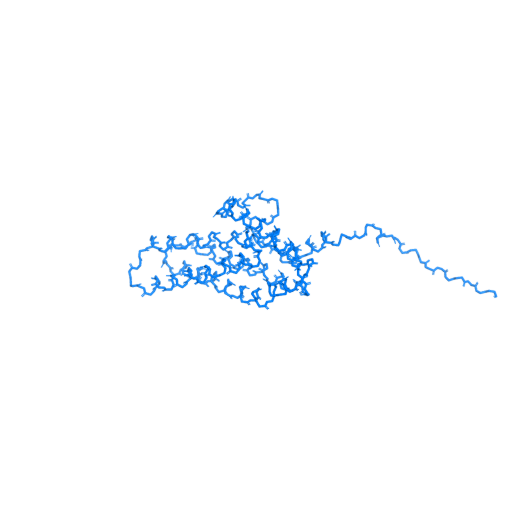AL A CA 1
ATOM 766 C C . VAL A 1 95 ? -14.159 -1.046 17.060 1.00 98.50 95 VAL A C 1
ATOM 768 O O . VAL A 1 95 ? -15.015 -0.882 17.931 1.00 98.50 95 VAL A O 1
ATOM 771 N N . GLY A 1 96 ? -12.851 -1.073 17.333 1.00 97.00 96 GLY A N 1
ATOM 772 C CA . GLY A 1 96 ? -12.275 -0.941 18.676 1.00 97.00 96 GLY A CA 1
ATOM 773 C C . GLY A 1 96 ? -12.335 -2.210 19.537 1.00 97.00 96 GLY A C 1
ATOM 774 O O . GLY A 1 96 ? -11.781 -2.228 20.637 1.00 97.00 96 GLY A O 1
ATOM 775 N N . SER A 1 97 ? -12.971 -3.286 19.062 1.00 97.88 97 SER A N 1
ATOM 776 C CA . SER A 1 97 ? -12.889 -4.594 19.720 1.00 97.88 97 SER A CA 1
ATOM 777 C C . SER A 1 97 ? -11.494 -5.207 19.579 1.00 97.88 97 SER A C 1
ATOM 779 O O . SER A 1 97 ? -10.702 -4.802 18.731 1.00 97.88 97 SER A O 1
ATOM 781 N N . ARG A 1 98 ? -11.204 -6.238 20.383 1.00 97.94 98 ARG A N 1
ATOM 782 C CA . ARG A 1 98 ? -9.939 -6.975 20.284 1.00 97.94 98 ARG A CA 1
ATOM 783 C C . ARG A 1 98 ? -9.706 -7.531 18.875 1.00 97.94 98 ARG A C 1
ATOM 785 O O . ARG A 1 98 ? -8.648 -7.293 18.325 1.00 97.94 98 ARG A O 1
ATOM 792 N N . GLY A 1 99 ? -10.695 -8.204 18.283 1.00 98.50 99 GLY A N 1
ATOM 793 C CA . GLY A 1 99 ? -10.539 -8.788 16.945 1.00 98.50 99 GLY A CA 1
ATOM 794 C C . GLY A 1 99 ? -10.353 -7.742 15.842 1.00 98.50 99 GLY A C 1
ATOM 795 O O . GLY A 1 99 ? -9.684 -8.014 14.853 1.00 98.50 99 GLY A O 1
ATOM 796 N N . TRP A 1 100 ? -10.907 -6.537 16.024 1.00 98.81 100 TRP A N 1
ATOM 797 C CA . TRP A 1 100 ? -10.656 -5.418 15.117 1.00 98.81 100 TRP A CA 1
ATOM 798 C C . TRP A 1 100 ? -9.203 -4.947 15.218 1.00 98.81 100 TRP A C 1
ATOM 800 O O . TRP A 1 100 ? -8.527 -4.857 14.200 1.00 98.81 100 TRP A O 1
ATOM 810 N N . TRP A 1 101 ? -8.701 -4.735 16.440 1.00 98.69 101 TRP A N 1
ATOM 811 C CA . TRP A 1 101 ? -7.300 -4.368 16.668 1.00 98.69 101 TRP A CA 1
ATOM 812 C C . TRP A 1 101 ? -6.317 -5.440 16.204 1.00 98.69 101 TRP A C 1
ATOM 814 O O . TRP A 1 101 ? -5.293 -5.091 15.631 1.00 98.69 101 TRP A O 1
ATOM 824 N N . ASP A 1 102 ? -6.631 -6.720 16.419 1.00 98.81 102 ASP A N 1
ATOM 825 C CA . ASP A 1 102 ? -5.804 -7.828 15.940 1.00 98.81 102 ASP A CA 1
ATOM 826 C C . ASP A 1 102 ? -5.633 -7.719 14.407 1.00 98.81 102 ASP A C 1
ATOM 828 O O . ASP A 1 102 ? -4.513 -7.753 13.920 1.00 98.81 102 ASP A O 1
ATOM 832 N N . GLY A 1 103 ? -6.710 -7.471 13.643 1.00 98.88 103 GLY A N 1
ATOM 833 C CA . GLY A 1 103 ? -6.623 -7.270 12.183 1.00 98.88 103 GLY A CA 1
ATOM 834 C C . GLY A 1 103 ? -5.863 -6.012 11.756 1.00 98.88 103 GLY A C 1
ATOM 835 O O . GLY A 1 103 ? -5.026 -6.071 10.861 1.00 98.88 103 GLY A O 1
ATOM 836 N N . VAL A 1 104 ? -6.101 -4.881 12.430 1.00 98.88 104 VAL A N 1
ATOM 837 C CA . VAL A 1 104 ? -5.367 -3.625 12.180 1.00 98.88 104 VAL A CA 1
ATOM 838 C C . VAL A 1 104 ? -3.858 -3.825 12.349 1.00 98.88 104 VAL A C 1
ATOM 840 O O . VAL A 1 104 ? -3.069 -3.300 11.565 1.00 98.88 104 VAL A O 1
ATOM 843 N N . TRP A 1 105 ? -3.447 -4.584 13.366 1.00 98.75 105 TRP A N 1
ATOM 844 C CA . TRP A 1 105 ? -2.036 -4.829 13.651 1.00 98.75 105 TRP A CA 1
ATOM 845 C C . TRP A 1 105 ? -1.414 -5.943 12.819 1.00 98.75 105 TRP A C 1
ATOM 847 O O . TRP A 1 105 ? -0.222 -5.854 12.532 1.00 98.75 105 TRP A O 1
ATOM 857 N N . ASP A 1 106 ? -2.200 -6.917 12.366 1.00 98.88 106 ASP A N 1
ATOM 858 C CA . ASP A 1 106 ? -1.759 -7.861 11.340 1.00 98.88 106 ASP A CA 1
ATOM 859 C C . ASP A 1 106 ? -1.454 -7.122 10.026 1.00 98.88 106 ASP A C 1
ATOM 861 O O . ASP A 1 106 ? -0.345 -7.258 9.511 1.00 98.88 106 ASP A O 1
ATOM 865 N N . ALA A 1 107 ? -2.356 -6.239 9.571 1.00 98.88 107 ALA A N 1
ATOM 866 C CA . ALA A 1 107 ? -2.131 -5.404 8.387 1.00 98.88 107 ALA A CA 1
ATOM 867 C C . ALA A 1 107 ? -0.912 -4.484 8.548 1.00 98.88 107 ALA A C 1
ATOM 869 O O . ALA A 1 107 ? -0.105 -4.355 7.633 1.00 98.88 107 ALA A O 1
ATOM 870 N N . ARG A 1 108 ? -0.741 -3.856 9.723 1.00 98.81 108 ARG A N 1
ATOM 871 C CA . ARG A 1 108 ? 0.439 -3.023 10.003 1.00 98.81 108 ARG A CA 1
ATOM 872 C C . ARG A 1 108 ? 1.735 -3.810 9.906 1.00 98.81 108 ARG A C 1
ATOM 874 O O . ARG A 1 108 ? 2.687 -3.302 9.336 1.00 98.81 108 ARG A O 1
ATOM 881 N N . ARG A 1 109 ? 1.795 -4.989 10.526 1.00 98.81 109 ARG A N 1
ATOM 882 C CA . ARG A 1 109 ? 3.016 -5.796 10.569 1.00 98.81 109 ARG A CA 1
ATOM 883 C C . ARG A 1 109 ? 3.445 -6.186 9.158 1.00 98.81 109 ARG A C 1
ATOM 885 O O . ARG A 1 109 ? 4.602 -5.962 8.840 1.00 98.81 109 ARG A O 1
ATOM 892 N N . ALA A 1 110 ? 2.515 -6.704 8.352 1.00 98.69 110 ALA A N 1
ATOM 893 C CA . ALA A 1 110 ? 2.779 -7.037 6.954 1.00 98.69 110 ALA A CA 1
ATOM 894 C C . ALA A 1 110 ? 3.236 -5.797 6.169 1.00 98.69 110 ALA A C 1
ATOM 896 O O . ALA A 1 110 ? 4.277 -5.813 5.534 1.00 98.69 110 ALA A O 1
ATOM 897 N N . ASN A 1 111 ? 2.544 -4.665 6.328 1.00 98.69 111 ASN A N 1
ATOM 898 C CA . ASN A 1 111 ? 2.928 -3.413 5.677 1.00 98.69 111 ASN A CA 1
ATOM 899 C C . ASN A 1 111 ? 4.307 -2.879 6.126 1.00 98.69 111 ASN A C 1
ATOM 901 O O . ASN A 1 111 ? 5.040 -2.319 5.321 1.00 98.69 111 ASN A O 1
ATOM 905 N N . ASP A 1 112 ? 4.666 -2.990 7.408 1.00 98.44 112 ASP A N 1
ATOM 906 C CA . ASP A 1 112 ? 5.968 -2.542 7.923 1.00 98.44 112 ASP A CA 1
ATOM 907 C C . ASP A 1 112 ? 7.129 -3.420 7.410 1.00 98.44 112 ASP A C 1
ATOM 909 O O . ASP A 1 112 ? 8.223 -2.887 7.208 1.00 98.44 112 ASP A O 1
ATOM 913 N N . GLU A 1 113 ? 6.892 -4.723 7.214 1.00 97.12 113 GLU A N 1
ATOM 914 C CA . GLU A 1 113 ? 7.824 -5.679 6.593 1.00 97.12 113 GLU A CA 1
ATOM 915 C C . GLU A 1 113 ? 7.999 -5.356 5.102 1.00 97.12 113 GLU A C 1
ATOM 917 O O . GLU A 1 113 ? 9.088 -4.918 4.723 1.00 97.12 113 GLU A O 1
ATOM 922 N N . HIS A 1 114 ? 6.895 -5.356 4.344 1.00 97.75 114 HIS A N 1
ATOM 923 C CA . HIS A 1 114 ? 6.814 -4.968 2.929 1.00 97.75 114 HIS A CA 1
ATOM 924 C C . HIS A 1 114 ? 7.570 -3.676 2.610 1.00 97.75 114 HIS A C 1
ATOM 926 O O . HIS A 1 114 ? 8.543 -3.661 1.857 1.00 97.75 114 HIS A O 1
ATOM 932 N N . MET A 1 115 ? 7.185 -2.564 3.253 1.00 98.00 115 MET A N 1
ATOM 933 C CA . MET A 1 115 ? 7.825 -1.266 3.011 1.00 98.00 115 MET A CA 1
ATOM 934 C C . MET A 1 115 ? 9.312 -1.291 3.381 1.00 98.00 115 MET A C 1
ATOM 936 O O . MET A 1 115 ? 10.099 -0.521 2.837 1.00 98.00 115 MET A O 1
ATOM 940 N N . GLY A 1 116 ? 9.706 -2.088 4.377 1.00 97.12 116 GLY A N 1
ATOM 941 C CA . GLY A 1 116 ? 11.097 -2.207 4.793 1.00 97.12 116 GLY A CA 1
ATOM 942 C C . GLY A 1 116 ? 11.960 -2.836 3.705 1.00 97.12 116 GLY A C 1
ATOM 943 O O . GLY A 1 116 ? 13.040 -2.317 3.418 1.00 97.12 116 GLY A O 1
ATOM 944 N N . GLU A 1 117 ? 11.484 -3.914 3.100 1.00 95.00 117 GLU A N 1
ATOM 945 C CA . GLU A 1 117 ? 12.166 -4.610 2.009 1.00 95.00 117 GLU A CA 1
ATOM 946 C C . GLU A 1 117 ? 12.145 -3.749 0.745 1.00 95.00 117 GLU A C 1
ATOM 948 O O . GLU A 1 117 ? 13.196 -3.341 0.243 1.00 95.00 117 GLU A O 1
ATOM 953 N N . GLU A 1 118 ? 10.963 -3.306 0.321 1.00 96.31 118 GLU A N 1
ATOM 954 C CA . GLU A 1 118 ? 10.782 -2.556 -0.918 1.00 96.31 118 GLU A CA 1
ATOM 955 C C . GLU A 1 118 ? 11.577 -1.232 -0.951 1.00 96.31 118 GLU A C 1
ATOM 957 O O . GLU A 1 118 ? 12.182 -0.880 -1.970 1.00 96.31 118 GLU A O 1
ATOM 962 N N . GLU A 1 119 ? 11.655 -0.495 0.166 1.00 97.38 119 GLU A N 1
ATOM 963 C CA . GLU A 1 119 ? 12.420 0.760 0.243 1.00 97.38 119 GLU A CA 1
ATOM 964 C C . GLU A 1 119 ? 13.937 0.567 0.130 1.00 97.38 119 GLU A C 1
ATOM 966 O O . GLU A 1 119 ? 14.636 1.464 -0.369 1.00 97.38 119 GLU A O 1
ATOM 971 N N . ASN A 1 120 ? 14.452 -0.561 0.627 1.00 94.81 120 ASN A N 1
ATOM 972 C CA . ASN A 1 120 ? 15.884 -0.857 0.676 1.00 94.81 120 ASN A CA 1
ATOM 973 C C . ASN A 1 120 ? 16.365 -1.684 -0.524 1.00 94.81 120 ASN A C 1
ATOM 975 O O . ASN A 1 120 ? 17.564 -1.664 -0.816 1.00 94.81 120 ASN A O 1
ATOM 979 N N . GLU A 1 121 ? 15.442 -2.339 -1.223 1.00 92.81 121 GLU A N 1
ATOM 980 C CA . GLU A 1 121 ? 15.707 -3.279 -2.309 1.00 92.81 121 GLU A CA 1
ATOM 981 C C . GLU A 1 121 ? 15.058 -2.762 -3.601 1.00 92.81 121 GLU A C 1
ATOM 983 O O . GLU A 1 121 ? 15.633 -1.865 -4.232 1.00 92.81 121 GLU A O 1
ATOM 988 N N . GLY A 1 122 ? 13.849 -3.210 -3.954 1.00 92.31 122 GLY A N 1
ATOM 989 C CA . GLY A 1 122 ? 13.201 -2.925 -5.241 1.00 92.31 122 GLY A CA 1
ATOM 990 C C . GLY A 1 122 ? 13.168 -1.448 -5.651 1.00 92.31 122 GLY A C 1
ATOM 991 O O . GLY A 1 122 ? 13.607 -1.090 -6.750 1.00 92.31 122 GLY A O 1
ATOM 992 N N . LEU A 1 123 ? 12.742 -0.530 -4.773 1.00 96.06 123 LEU A N 1
ATOM 993 C CA . LEU A 1 123 ? 12.727 0.910 -5.085 1.00 96.06 123 LEU A CA 1
ATOM 994 C C . LEU A 1 123 ? 14.133 1.502 -5.176 1.00 96.06 123 LEU A C 1
ATOM 996 O O . LEU A 1 123 ? 14.382 2.414 -5.979 1.00 96.06 123 LEU A O 1
ATOM 1000 N N . ALA A 1 124 ? 15.057 1.034 -4.336 1.00 93.31 124 ALA A N 1
ATOM 1001 C CA . ALA A 1 124 ? 16.437 1.495 -4.356 1.00 93.31 124 ALA A CA 1
ATOM 1002 C C . ALA A 1 124 ? 17.133 1.069 -5.651 1.00 93.31 124 ALA A C 1
ATOM 1004 O O . ALA A 1 124 ? 17.763 1.911 -6.301 1.00 93.31 124 ALA A O 1
ATOM 1005 N N . ASN A 1 125 ? 16.957 -0.191 -6.045 1.00 91.31 125 ASN A N 1
ATOM 1006 C CA . ASN A 1 125 ? 17.461 -0.755 -7.282 1.00 91.31 125 ASN A CA 1
ATOM 1007 C C . ASN A 1 125 ? 16.852 -0.041 -8.498 1.00 91.31 125 ASN A C 1
ATOM 1009 O O . ASN A 1 125 ? 17.572 0.579 -9.287 1.00 91.31 125 ASN A O 1
ATOM 1013 N N . PHE A 1 126 ? 15.522 0.007 -8.594 1.00 94.94 126 PHE A N 1
ATOM 1014 C CA . PHE A 1 126 ? 14.833 0.626 -9.725 1.00 94.94 126 PHE A CA 1
ATOM 1015 C C . PHE A 1 126 ? 15.248 2.088 -9.934 1.00 94.94 126 PHE A C 1
ATOM 1017 O O . PHE A 1 126 ? 15.477 2.531 -11.060 1.00 94.94 126 PHE A O 1
ATOM 1024 N N . ARG A 1 127 ? 15.441 2.851 -8.850 1.00 93.56 127 ARG A N 1
ATOM 1025 C CA . ARG A 1 127 ? 15.905 4.247 -8.914 1.00 93.56 127 ARG A CA 1
ATOM 1026 C C . ARG A 1 127 ? 17.304 4.401 -9.522 1.00 93.56 127 ARG A C 1
ATOM 1028 O O . ARG A 1 127 ? 17.575 5.452 -10.111 1.00 93.56 127 ARG A O 1
ATOM 1035 N N . LEU A 1 128 ? 18.185 3.415 -9.349 1.00 90.75 128 LEU A N 1
ATOM 1036 C CA . LEU A 1 128 ? 19.557 3.428 -9.866 1.00 90.75 128 LEU A CA 1
ATOM 1037 C C . LEU A 1 128 ? 19.642 2.989 -11.334 1.00 90.75 128 LEU A C 1
ATOM 1039 O O . LEU A 1 128 ? 20.541 3.451 -12.040 1.00 90.75 128 LEU A O 1
ATOM 1043 N N . HIS A 1 129 ? 18.721 2.134 -11.787 1.00 89.31 129 HIS A N 1
ATOM 1044 C CA . HIS A 1 129 ? 18.821 1.458 -13.084 1.00 89.31 129 HIS A CA 1
ATOM 1045 C C . HIS A 1 129 ? 17.786 1.915 -14.122 1.00 89.31 129 HIS A C 1
ATOM 1047 O O . HIS A 1 129 ? 18.100 1.953 -15.314 1.00 89.31 129 HIS A O 1
ATOM 1053 N N . ALA A 1 130 ? 16.585 2.324 -13.704 1.00 93.19 130 ALA A N 1
ATOM 1054 C CA . ALA A 1 130 ? 15.550 2.784 -14.622 1.00 93.19 130 ALA A CA 1
ATOM 1055 C C . ALA A 1 130 ? 15.852 4.185 -15.178 1.00 93.19 130 ALA A C 1
ATOM 1057 O O . ALA A 1 130 ? 16.300 5.091 -14.464 1.00 93.19 130 ALA A O 1
ATOM 1058 N N . ALA A 1 131 ? 15.546 4.391 -16.463 1.00 94.94 131 ALA A N 1
ATOM 1059 C CA . ALA A 1 131 ? 15.667 5.702 -17.093 1.00 94.94 131 ALA A CA 1
ATOM 1060 C C . ALA A 1 131 ? 14.771 6.738 -16.376 1.00 94.94 131 ALA A C 1
ATOM 1062 O O . ALA A 1 131 ? 13.623 6.420 -16.045 1.00 94.94 131 ALA A O 1
ATOM 1063 N N . PRO A 1 132 ? 15.238 7.983 -16.156 1.00 95.19 132 PRO A N 1
ATOM 1064 C CA . PRO A 1 132 ? 14.433 9.020 -15.508 1.00 95.19 132 PRO A CA 1
ATOM 1065 C C . PRO A 1 132 ? 13.068 9.236 -16.174 1.00 95.19 132 PRO A C 1
ATOM 1067 O O . PRO A 1 132 ? 12.055 9.331 -15.486 1.00 95.19 132 PRO A O 1
ATOM 1070 N N . GLU A 1 133 ? 13.017 9.225 -17.506 1.00 96.56 133 GLU A N 1
ATOM 1071 C CA . GLU A 1 133 ? 11.787 9.430 -18.275 1.00 96.56 133 GLU A CA 1
ATOM 1072 C C . GLU A 1 133 ? 10.773 8.294 -18.066 1.00 96.56 133 GLU A C 1
ATOM 1074 O O . GLU A 1 133 ? 9.566 8.539 -18.033 1.00 96.56 133 GLU A O 1
ATOM 1079 N N . LEU A 1 134 ? 11.253 7.057 -17.881 1.00 96.75 134 LEU A N 1
ATOM 1080 C CA . LEU A 1 134 ? 10.397 5.924 -17.530 1.00 96.75 134 LEU A CA 1
ATOM 1081 C C . LEU A 1 134 ? 9.776 6.151 -16.149 1.00 96.75 134 LEU A C 1
ATOM 1083 O O . LEU A 1 134 ? 8.560 6.068 -16.000 1.00 96.75 134 LEU A O 1
ATOM 1087 N N . ARG A 1 135 ? 10.588 6.522 -15.155 1.00 97.94 135 ARG A N 1
ATOM 1088 C CA . ARG A 1 135 ? 10.119 6.778 -13.784 1.00 97.94 135 ARG A CA 1
ATOM 1089 C C . ARG A 1 135 ? 9.086 7.907 -13.720 1.00 97.94 135 ARG A C 1
ATOM 1091 O O . ARG A 1 135 ? 8.105 7.795 -12.984 1.00 97.94 135 ARG A O 1
ATOM 1098 N N . GLU A 1 136 ? 9.272 8.974 -14.496 1.00 98.12 136 GLU A N 1
ATOM 1099 C CA . GLU A 1 136 ? 8.308 10.079 -14.613 1.00 98.12 136 GLU A CA 1
ATOM 1100 C C . GLU A 1 136 ? 6.993 9.638 -15.279 1.00 98.12 136 GLU A C 1
ATOM 1102 O O . GLU A 1 136 ? 5.902 9.979 -14.807 1.00 98.12 136 GLU A O 1
ATOM 1107 N N . SER A 1 137 ? 7.080 8.848 -16.354 1.00 98.12 137 SER A N 1
ATOM 1108 C CA . SER A 1 137 ? 5.903 8.298 -17.036 1.00 98.12 137 SER A CA 1
ATOM 1109 C C . SER A 1 137 ? 5.109 7.362 -16.124 1.00 98.12 137 SER A C 1
ATOM 1111 O O . SER A 1 137 ? 3.878 7.410 -16.113 1.00 98.12 137 SER A O 1
ATOM 1113 N N . LEU A 1 138 ? 5.797 6.516 -15.357 1.00 98.44 138 LEU A N 1
ATOM 1114 C CA . LEU A 1 138 ? 5.172 5.633 -14.378 1.00 98.44 138 LEU A CA 1
ATOM 1115 C C . LEU A 1 138 ? 4.554 6.425 -13.229 1.00 98.44 138 LEU A C 1
ATOM 1117 O O . LEU A 1 138 ? 3.439 6.114 -12.830 1.00 98.44 138 LEU A O 1
ATOM 1121 N N . GLY A 1 139 ? 5.204 7.499 -12.772 1.00 98.50 139 GLY A N 1
ATOM 1122 C CA . GLY A 1 139 ? 4.637 8.385 -11.752 1.00 98.50 139 GLY A CA 1
ATOM 1123 C C . GLY A 1 139 ? 3.323 9.021 -12.206 1.00 98.50 139 GLY A C 1
ATOM 1124 O O . GLY A 1 139 ? 2.375 9.107 -11.432 1.00 98.50 139 GLY A O 1
ATOM 1125 N N . THR A 1 140 ? 3.226 9.376 -13.491 1.00 98.62 140 THR A N 1
ATOM 1126 C CA . THR A 1 140 ? 1.972 9.872 -14.080 1.00 98.62 140 THR A CA 1
ATOM 1127 C C . THR A 1 140 ? 0.877 8.813 -14.072 1.00 98.62 140 THR A C 1
ATOM 1129 O O . THR A 1 140 ? -0.212 9.076 -13.569 1.00 98.62 140 THR A O 1
ATOM 1132 N N . ARG A 1 141 ? 1.178 7.598 -14.548 1.00 98.50 141 ARG A N 1
ATOM 1133 C CA . ARG A 1 141 ? 0.227 6.473 -14.540 1.00 98.50 141 ARG A CA 1
ATOM 1134 C C . ARG A 1 141 ? -0.228 6.119 -13.123 1.00 98.50 141 ARG A C 1
ATOM 1136 O O . ARG A 1 141 ? -1.411 5.882 -12.915 1.00 98.50 141 ARG A O 1
ATOM 1143 N N . PHE A 1 142 ? 0.701 6.095 -12.168 1.00 98.62 142 PHE A N 1
ATOM 1144 C CA . PHE A 1 142 ? 0.426 5.795 -10.766 1.00 98.62 142 PHE A CA 1
ATOM 1145 C C . PHE A 1 142 ? -0.508 6.842 -10.154 1.00 98.62 142 PHE A C 1
ATOM 1147 O O . PHE A 1 142 ? -1.548 6.491 -9.611 1.00 98.62 142 PHE A O 1
ATOM 1154 N N . ALA A 1 143 ? -0.200 8.134 -10.309 1.00 98.38 143 ALA A N 1
ATOM 1155 C CA . ALA A 1 143 ? -1.051 9.204 -9.794 1.00 98.38 143 ALA A CA 1
ATOM 1156 C C . ALA A 1 143 ? -2.456 9.190 -10.422 1.00 98.38 143 ALA A C 1
ATOM 1158 O O . ALA A 1 143 ? -3.445 9.296 -9.703 1.00 98.38 143 ALA A O 1
ATOM 1159 N N . GLU A 1 144 ? -2.555 9.006 -11.744 1.00 98.25 144 GLU A N 1
ATOM 1160 C CA . GLU A 1 144 ? -3.844 8.879 -12.436 1.00 98.25 144 GLU A CA 1
ATOM 1161 C C . GLU A 1 144 ? -4.645 7.670 -11.938 1.00 98.25 144 GLU A C 1
ATOM 1163 O O . GLU A 1 144 ? -5.864 7.760 -11.790 1.00 98.25 144 GLU A O 1
ATOM 1168 N N . PHE A 1 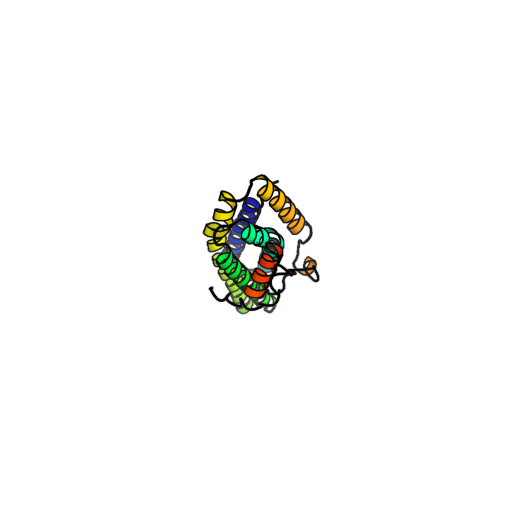145 ? -3.971 6.554 -11.648 1.00 98.25 145 PHE A N 1
ATOM 1169 C CA . PHE A 1 145 ? -4.606 5.366 -11.093 1.00 98.25 145 PHE A CA 1
ATOM 1170 C C . PHE A 1 145 ? -5.142 5.614 -9.680 1.00 98.25 145 PHE A C 1
ATOM 1172 O O . PHE A 1 145 ? -6.318 5.352 -9.437 1.00 98.25 145 PHE A O 1
ATOM 1179 N N . MET A 1 146 ? -4.324 6.170 -8.783 1.00 97.81 146 MET A N 1
ATOM 1180 C CA . MET A 1 146 ? -4.732 6.485 -7.408 1.00 97.81 146 MET A CA 1
ATOM 1181 C C . MET A 1 146 ? -5.884 7.503 -7.367 1.00 97.81 146 MET A C 1
ATOM 1183 O O . MET A 1 146 ? -6.782 7.385 -6.536 1.00 97.81 146 MET A O 1
ATOM 1187 N N . ASP A 1 147 ? -5.890 8.487 -8.274 1.00 97.38 147 ASP A N 1
ATOM 1188 C CA . ASP A 1 147 ? -6.966 9.483 -8.379 1.00 97.38 147 ASP A CA 1
ATOM 1189 C C . ASP A 1 147 ? -8.268 8.883 -8.936 1.00 97.38 147 ASP A C 1
ATOM 1191 O O . ASP A 1 147 ? -9.363 9.289 -8.534 1.00 97.38 147 ASP A O 1
ATOM 1195 N N . ALA A 1 148 ? -8.167 7.935 -9.872 1.00 97.19 148 ALA A N 1
ATOM 1196 C CA . ALA A 1 148 ? -9.322 7.276 -10.477 1.00 97.19 148 ALA A CA 1
ATOM 1197 C C . ALA A 1 148 ? -9.973 6.225 -9.563 1.00 97.19 148 ALA A C 1
ATOM 1199 O O . ALA A 1 148 ? -11.167 5.966 -9.719 1.00 97.19 148 ALA A O 1
ATOM 1200 N N . HIS A 1 149 ? -9.220 5.658 -8.615 1.00 97.56 149 HIS A N 1
ATOM 1201 C CA . HIS A 1 149 ? -9.666 4.571 -7.740 1.00 97.56 149 HIS A CA 1
ATOM 1202 C C . HIS A 1 149 ? -9.494 4.954 -6.260 1.00 97.56 149 HIS A C 1
ATOM 1204 O O . HIS A 1 149 ? -8.627 4.421 -5.574 1.00 97.56 149 HIS A O 1
ATOM 1210 N N . PRO A 1 150 ? -10.287 5.900 -5.727 1.00 93.88 150 PRO A N 1
ATOM 1211 C CA . PRO A 1 150 ? -10.141 6.347 -4.342 1.00 93.88 150 PRO A CA 1
ATOM 1212 C C . PRO A 1 150 ? -10.483 5.270 -3.299 1.00 93.88 150 PRO A C 1
ATOM 1214 O O . PRO A 1 150 ? -10.173 5.461 -2.119 1.00 93.88 150 PRO A O 1
ATOM 1217 N N . THR A 1 151 ? -11.159 4.182 -3.687 1.00 94.62 151 THR A N 1
ATOM 1218 C CA . THR A 1 151 ? -11.566 3.096 -2.788 1.00 94.62 151 THR A CA 1
ATOM 1219 C C . THR A 1 151 ? -11.395 1.709 -3.425 1.00 94.62 151 THR A C 1
ATOM 1221 O O . THR A 1 151 ? -11.446 1.597 -4.649 1.00 94.62 151 THR A O 1
ATOM 1224 N N . PRO A 1 152 ? -11.297 0.628 -2.624 1.00 90.62 152 PRO A N 1
ATOM 1225 C CA . PRO A 1 152 ? -11.229 -0.743 -3.142 1.00 90.62 152 PRO A CA 1
ATOM 1226 C C . PRO A 1 152 ? -12.410 -1.145 -4.030 1.00 90.62 152 PRO A C 1
ATOM 1228 O O . PRO A 1 152 ? -12.250 -1.907 -4.974 1.00 90.62 152 PRO A O 1
ATOM 1231 N N . GLY A 1 153 ? -13.602 -0.588 -3.785 1.00 93.06 153 GLY A N 1
ATOM 1232 C CA . GLY A 1 153 ? -14.777 -0.860 -4.618 1.00 93.06 153 GLY A CA 1
ATOM 1233 C C . GLY A 1 153 ? -14.643 -0.351 -6.058 1.00 93.06 153 GLY A C 1
ATOM 1234 O O . GLY A 1 153 ? -15.354 -0.829 -6.936 1.00 93.06 153 GLY A O 1
ATOM 1235 N N . ASP A 1 154 ? -13.731 0.591 -6.316 1.00 93.88 154 ASP A N 1
ATOM 1236 C CA . ASP A 1 154 ? -13.415 1.057 -7.669 1.00 93.88 154 ASP A CA 1
ATOM 1237 C C . ASP A 1 154 ? -12.510 0.057 -8.420 1.00 93.88 154 ASP A C 1
ATOM 1239 O O . ASP A 1 154 ? -12.404 0.128 -9.645 1.00 93.88 154 ASP A O 1
ATOM 1243 N N . LEU A 1 155 ? -11.869 -0.874 -7.699 1.00 93.31 155 LEU A N 1
ATOM 1244 C CA . LEU A 1 155 ? -10.961 -1.885 -8.247 1.00 93.31 155 LEU A CA 1
ATOM 1245 C C . LEU A 1 155 ? -11.701 -3.111 -8.795 1.00 93.31 155 LEU A C 1
ATOM 1247 O O . LEU A 1 155 ? -11.201 -3.770 -9.706 1.00 93.31 155 LEU A O 1
ATOM 1251 N N . GLU A 1 156 ? -12.901 -3.389 -8.276 1.00 90.06 156 GLU A N 1
ATOM 1252 C CA . GLU A 1 156 ? -13.673 -4.587 -8.604 1.00 90.06 156 GLU A CA 1
ATOM 1253 C C . GLU A 1 156 ? -13.942 -4.717 -10.114 1.00 9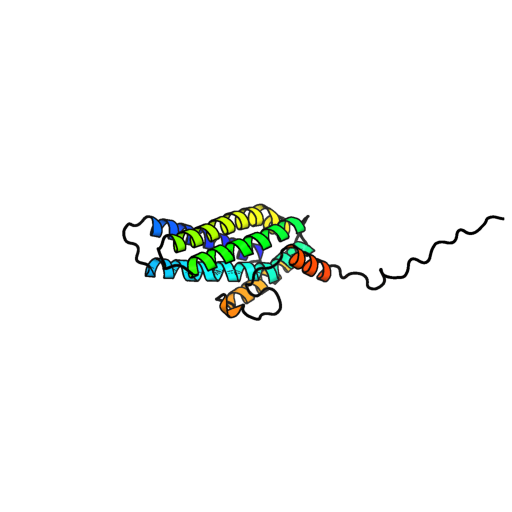0.06 156 GLU A C 1
ATOM 1255 O O . GLU A 1 156 ? -14.551 -3.853 -10.752 1.00 90.06 156 GLU A O 1
ATOM 1260 N N . GLY A 1 157 ? -13.545 -5.856 -10.689 1.00 85.19 157 GLY A N 1
ATOM 1261 C CA . GLY A 1 157 ? -13.824 -6.186 -12.088 1.00 85.19 157 GLY A CA 1
ATOM 1262 C C . GLY A 1 157 ? -12.921 -5.488 -13.107 1.00 85.19 157 GLY A C 1
ATOM 1263 O O . GLY A 1 157 ? -13.241 -5.492 -14.300 1.00 85.19 157 GLY A O 1
ATOM 1264 N N . LEU A 1 158 ? -11.808 -4.899 -12.666 1.00 89.88 158 LEU A N 1
ATOM 1265 C CA . LEU A 1 158 ? -10.744 -4.462 -13.562 1.00 89.88 158 LEU A CA 1
ATOM 1266 C C . LEU A 1 158 ? -10.083 -5.668 -14.251 1.00 89.88 158 LEU A C 1
ATOM 1268 O O . LEU A 1 158 ? -9.917 -6.735 -13.672 1.00 89.88 158 LEU A O 1
ATOM 1272 N N . ASP A 1 159 ? -9.661 -5.491 -15.506 1.00 87.00 159 ASP A N 1
ATOM 1273 C CA . ASP A 1 159 ? -8.845 -6.498 -16.190 1.00 87.00 159 ASP A CA 1
ATOM 1274 C C . ASP A 1 159 ? -7.432 -6.528 -15.564 1.00 87.00 159 ASP A C 1
ATOM 1276 O O . ASP A 1 159 ? -6.650 -5.583 -15.728 1.00 87.00 159 ASP A O 1
ATOM 1280 N N . GLY A 1 160 ? -7.093 -7.604 -14.850 1.00 89.12 160 GLY A N 1
ATOM 1281 C CA . GLY A 1 160 ? -5.831 -7.763 -14.110 1.00 89.12 160 GLY A CA 1
ATOM 1282 C C . GLY A 1 160 ? -6.044 -7.705 -12.591 1.00 89.12 160 GLY A C 1
ATOM 1283 O O . GLY A 1 160 ? -7.140 -8.028 -12.150 1.00 89.12 160 GLY A O 1
ATOM 1284 N N . PRO A 1 161 ? -5.023 -7.316 -11.801 1.00 93.38 161 PRO A N 1
ATOM 1285 C CA . PRO A 1 161 ? -5.181 -7.119 -10.360 1.00 93.38 161 PRO A CA 1
ATOM 1286 C C . PRO A 1 161 ? -6.333 -6.157 -10.034 1.00 93.38 161 PRO A C 1
ATOM 1288 O O . PRO A 1 161 ? -6.406 -5.055 -10.590 1.00 93.38 161 PRO A O 1
ATOM 1291 N N . ASP A 1 162 ? -7.230 -6.602 -9.157 1.00 92.81 162 ASP A N 1
ATOM 1292 C CA . ASP A 1 162 ? -8.507 -5.959 -8.818 1.00 92.81 162 ASP A CA 1
ATOM 1293 C C . ASP A 1 162 ? -8.747 -5.863 -7.297 1.00 92.81 162 ASP A C 1
ATOM 1295 O O . ASP A 1 162 ? -9.855 -5.557 -6.862 1.00 92.81 162 ASP A O 1
ATOM 1299 N N . GLY A 1 163 ? -7.709 -6.118 -6.494 1.00 92.50 163 GLY A N 1
ATOM 1300 C CA . GLY A 1 163 ? -7.775 -6.154 -5.028 1.00 92.50 163 GLY A CA 1
ATOM 1301 C C . GLY A 1 1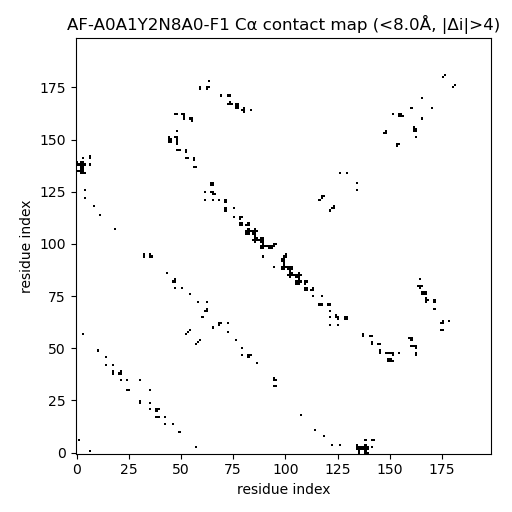63 ? -8.021 -7.552 -4.454 1.00 92.50 163 GLY A C 1
ATOM 1302 O O . GLY A 1 163 ? -8.077 -7.708 -3.238 1.00 92.50 163 GLY A O 1
ATOM 1303 N N . SER A 1 164 ? -8.171 -8.575 -5.302 1.00 95.06 164 SER A N 1
ATOM 1304 C CA . SER A 1 164 ? -8.157 -9.975 -4.867 1.00 95.06 164 SER A CA 1
ATOM 1305 C C . SER A 1 164 ? -6.734 -10.507 -4.665 1.00 95.06 164 SER A C 1
ATOM 1307 O O . SER A 1 164 ? -5.787 -10.012 -5.278 1.00 95.06 164 SER A O 1
ATOM 1309 N N . ASP A 1 165 ? -6.592 -11.527 -3.811 1.00 97.19 165 ASP A N 1
ATOM 1310 C CA . ASP A 1 165 ? -5.302 -12.183 -3.593 1.00 97.19 165 ASP A CA 1
ATOM 1311 C C . ASP A 1 165 ? -4.755 -12.782 -4.890 1.00 97.19 165 ASP A C 1
ATOM 1313 O O . ASP A 1 165 ? -5.472 -13.429 -5.664 1.00 97.19 165 ASP A O 1
ATOM 1317 N N . LEU A 1 166 ? -3.452 -12.617 -5.083 1.00 97.06 166 LEU A N 1
ATOM 1318 C CA . LEU A 1 166 ? -2.726 -13.140 -6.233 1.00 97.06 166 LEU A CA 1
ATOM 1319 C C . LEU A 1 166 ? -1.832 -14.298 -5.796 1.00 97.06 166 LEU A C 1
ATOM 1321 O O . LEU A 1 166 ? -1.194 -14.232 -4.748 1.00 97.06 166 LEU A O 1
ATOM 1325 N N . ASP A 1 167 ? -1.731 -15.347 -6.615 1.00 98.25 167 ASP A N 1
ATOM 1326 C CA . ASP A 1 167 ? -0.636 -16.305 -6.455 1.00 98.25 167 ASP A CA 1
ATOM 1327 C C . ASP A 1 167 ? 0.667 -15.632 -6.932 1.00 98.25 167 ASP A C 1
ATOM 1329 O O . ASP A 1 167 ? 0.734 -15.222 -8.099 1.00 98.25 167 ASP A O 1
ATOM 1333 N N . PRO A 1 168 ? 1.695 -15.485 -6.069 1.00 98.12 168 PRO A N 1
ATOM 1334 C CA . PRO A 1 168 ? 2.918 -14.783 -6.448 1.00 98.12 168 PRO A CA 1
ATOM 1335 C C . PRO A 1 168 ? 3.615 -15.416 -7.656 1.00 98.12 168 PRO A C 1
ATOM 1337 O O . PRO A 1 168 ? 4.113 -14.710 -8.536 1.00 98.12 168 PRO A O 1
ATOM 1340 N N . GLY A 1 169 ? 3.621 -16.751 -7.727 1.00 98.06 169 GLY A N 1
ATOM 1341 C CA . GLY A 1 169 ? 4.245 -17.499 -8.811 1.00 98.06 169 GLY A CA 1
ATOM 1342 C C . GLY A 1 169 ? 3.551 -17.239 -10.141 1.00 98.06 169 GLY A C 1
ATOM 1343 O O . GLY A 1 169 ? 4.205 -16.812 -11.094 1.00 98.06 169 GLY A O 1
ATOM 1344 N N . ASP A 1 170 ? 2.230 -17.422 -10.184 1.00 97.81 170 ASP A N 1
ATOM 1345 C CA . ASP A 1 170 ? 1.427 -17.175 -11.385 1.00 97.81 170 ASP A CA 1
ATOM 1346 C C . ASP A 1 170 ? 1.535 -15.709 -11.841 1.00 97.81 170 ASP A C 1
ATOM 1348 O O . ASP A 1 170 ? 1.622 -15.435 -13.043 1.00 97.81 170 ASP A O 1
ATOM 1352 N N . TYR A 1 171 ? 1.558 -14.756 -10.899 1.00 97.50 171 TYR A N 1
ATOM 1353 C CA . TYR A 1 171 ? 1.718 -13.334 -11.203 1.00 97.50 171 TYR A CA 1
ATOM 1354 C C . TYR A 1 171 ? 3.055 -13.053 -11.902 1.00 97.50 171 TYR A C 1
ATOM 1356 O O . TYR A 1 171 ? 3.074 -12.461 -12.990 1.00 97.50 171 TYR A O 1
ATOM 1364 N N . VAL A 1 172 ? 4.163 -13.503 -11.301 1.00 97.25 172 VAL A N 1
ATOM 1365 C CA . VAL A 1 172 ? 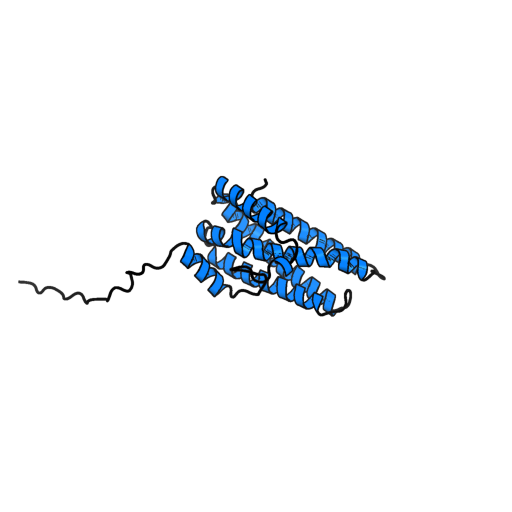5.516 -13.294 -11.832 1.00 97.25 172 VAL A CA 1
ATOM 1366 C C . VAL A 1 172 ? 5.675 -13.981 -13.184 1.00 97.25 172 VAL A C 1
ATOM 1368 O O . VAL A 1 172 ? 6.106 -13.339 -14.140 1.00 97.25 172 VAL A O 1
ATOM 1371 N N . GLU A 1 173 ? 5.248 -15.240 -13.317 1.00 96.44 173 GLU A N 1
ATOM 1372 C CA . GLU A 1 173 ? 5.315 -15.974 -14.586 1.00 96.44 173 GLU A CA 1
ATOM 1373 C C . GLU A 1 173 ? 4.528 -15.261 -15.698 1.00 96.44 173 GLU A C 1
ATOM 1375 O O . GLU A 1 173 ? 5.007 -15.116 -16.828 1.00 96.44 173 GLU A O 1
ATOM 1380 N N . ALA A 1 174 ? 3.330 -14.755 -15.390 1.00 95.06 174 ALA A N 1
ATOM 1381 C CA . ALA A 1 174 ? 2.514 -14.017 -16.348 1.00 95.06 174 ALA A CA 1
ATOM 1382 C C . ALA A 1 174 ? 3.105 -12.646 -16.719 1.00 95.06 174 ALA A C 1
ATOM 1384 O O . ALA A 1 174 ? 2.847 -12.147 -17.822 1.00 95.06 174 ALA A O 1
ATOM 1385 N N . ALA A 1 175 ? 3.833 -11.991 -15.813 1.00 94.56 175 ALA A N 1
ATOM 1386 C CA . ALA A 1 175 ? 4.532 -10.738 -16.084 1.00 94.56 175 ALA A CA 1
ATOM 1387 C C . ALA A 1 175 ? 5.788 -10.974 -16.942 1.00 94.56 175 ALA A C 1
ATOM 1389 O O . ALA A 1 175 ? 5.935 -10.339 -17.988 1.00 94.56 175 ALA A O 1
ATOM 1390 N N . GLU A 1 176 ? 6.625 -11.950 -16.583 1.00 93.44 176 GLU A N 1
ATOM 1391 C CA . GLU A 1 176 ? 7.823 -12.338 -17.339 1.00 93.44 176 GLU A CA 1
ATOM 1392 C C . GLU A 1 176 ? 7.473 -12.781 -18.770 1.00 93.44 176 GLU A C 1
ATOM 1394 O O . GLU A 1 176 ? 8.097 -12.325 -19.729 1.00 93.44 176 GLU A O 1
ATOM 1399 N N . ALA A 1 177 ? 6.403 -13.564 -18.954 1.00 92.81 177 ALA A N 1
ATOM 1400 C CA . ALA A 1 177 ? 5.939 -13.987 -20.279 1.00 92.81 177 ALA A CA 1
ATOM 1401 C C . ALA A 1 177 ? 5.445 -12.829 -21.172 1.00 92.81 177 ALA A C 1
ATOM 1403 O O . ALA A 1 177 ? 5.356 -12.981 -22.393 1.00 92.81 177 ALA A O 1
ATOM 1404 N N . ARG A 1 178 ? 5.092 -11.671 -20.595 1.00 90.62 178 ARG A N 1
ATOM 1405 C CA . ARG A 1 178 ? 4.769 -10.451 -21.358 1.00 90.62 178 ARG A CA 1
ATOM 1406 C C . ARG A 1 178 ? 6.025 -9.684 -21.771 1.00 90.62 178 ARG A C 1
ATOM 1408 O O . ARG A 1 178 ? 5.996 -9.022 -22.808 1.00 90.62 178 ARG A O 1
ATOM 1415 N N . ILE A 1 179 ? 7.091 -9.775 -20.976 1.00 88.12 179 ILE A N 1
ATOM 1416 C CA . ILE A 1 179 ? 8.385 -9.127 -21.223 1.00 88.12 179 ILE A CA 1
ATOM 1417 C C . ILE A 1 179 ? 9.168 -9.898 -22.296 1.00 88.12 179 ILE A C 1
ATOM 1419 O O . ILE A 1 179 ? 9.609 -9.296 -23.276 1.00 88.12 179 ILE A O 1
ATOM 1423 N N . ASP A 1 180 ? 9.291 -11.220 -22.143 1.00 84.12 180 ASP A N 1
ATOM 1424 C CA . ASP A 1 180 ? 9.951 -12.120 -23.096 1.00 84.12 180 ASP A CA 1
ATOM 1425 C C . ASP A 1 180 ? 8.993 -13.256 -23.504 1.00 84.12 180 ASP A C 1
ATOM 1427 O O . ASP A 1 180 ? 8.952 -14.316 -22.869 1.00 84.12 180 ASP A O 1
ATOM 1431 N N . PRO A 1 181 ? 8.145 -13.041 -24.528 1.00 75.19 181 PRO A N 1
ATOM 1432 C CA . PRO A 1 181 ? 7.153 -14.030 -24.918 1.00 75.19 181 PRO A CA 1
ATOM 1433 C C . PRO A 1 181 ? 7.834 -15.303 -25.443 1.00 75.19 181 PRO A C 1
ATOM 1435 O O . PRO A 1 181 ? 8.730 -15.213 -26.287 1.00 75.19 181 PRO A O 1
ATOM 1438 N N . PRO A 1 182 ? 7.387 -16.503 -25.022 1.00 64.38 182 PRO A N 1
ATOM 1439 C CA . PRO A 1 182 ? 8.008 -17.752 -25.441 1.00 64.38 182 PRO A CA 1
ATOM 1440 C C . PRO A 1 182 ? 7.983 -17.886 -26.965 1.00 64.38 182 PRO A C 1
ATOM 1442 O O . PRO A 1 182 ? 6.941 -17.700 -27.599 1.00 64.38 182 PRO A O 1
ATOM 1445 N N . ASP A 1 183 ? 9.129 -18.237 -27.557 1.00 70.38 183 ASP A N 1
ATOM 1446 C CA . ASP A 1 183 ? 9.251 -18.418 -29.003 1.00 70.38 183 ASP A CA 1
ATOM 1447 C C . ASP A 1 183 ? 8.315 -19.554 -29.470 1.00 70.38 183 ASP A C 1
ATOM 1449 O O . ASP A 1 183 ? 8.558 -20.728 -29.156 1.00 70.38 183 ASP A O 1
ATOM 1453 N N . PRO A 1 184 ? 7.269 -19.262 -30.272 1.00 61.84 184 PRO A N 1
ATOM 1454 C CA . PRO A 1 184 ? 6.336 -20.279 -30.753 1.00 61.84 184 PRO A CA 1
ATOM 1455 C C . PRO A 1 184 ? 7.010 -21.325 -31.659 1.00 61.84 184 PRO A C 1
ATOM 1457 O O . PRO A 1 184 ? 6.416 -22.364 -31.953 1.00 61.84 184 PRO A O 1
ATOM 1460 N N . THR A 1 185 ? 8.245 -21.079 -32.107 1.00 59.06 185 THR A N 1
ATOM 1461 C CA . THR A 1 185 ? 9.038 -21.991 -32.938 1.00 59.06 185 THR A CA 1
ATOM 1462 C C . THR A 1 185 ? 9.987 -22.896 -32.142 1.00 59.06 185 THR A C 1
ATOM 1464 O O . THR A 1 185 ? 10.476 -23.886 -32.694 1.00 59.06 185 THR A O 1
ATOM 1467 N N . ALA A 1 186 ? 10.175 -22.664 -30.835 1.00 57.03 186 ALA A N 1
ATOM 1468 C CA . ALA A 1 186 ? 11.026 -23.497 -29.973 1.00 57.03 186 ALA A CA 1
ATOM 1469 C C . ALA A 1 186 ? 10.449 -24.906 -29.714 1.00 57.03 186 ALA A C 1
ATOM 1471 O O . ALA A 1 186 ? 11.174 -25.823 -29.326 1.00 57.03 186 ALA A O 1
ATOM 1472 N N . HIS A 1 187 ? 9.167 -25.127 -30.024 1.00 51.75 187 HIS A N 1
ATOM 1473 C CA . HIS A 1 187 ? 8.551 -26.459 -30.090 1.00 51.75 187 HIS A CA 1
ATOM 1474 C C . HIS A 1 187 ? 8.699 -27.132 -31.472 1.00 51.75 187 HIS A C 1
ATOM 1476 O O . HIS A 1 187 ? 7.932 -28.028 -31.837 1.00 51.75 187 HIS A O 1
ATOM 1482 N N . GLY A 1 188 ? 9.697 -26.729 -32.262 1.00 48.19 188 GLY A N 1
ATOM 1483 C CA . GLY A 1 188 ? 10.099 -27.411 -33.486 1.00 48.19 188 GLY A CA 1
ATOM 1484 C C . GLY A 1 188 ? 10.796 -28.739 -33.187 1.00 48.19 188 GLY A C 1
ATOM 1485 O O . GLY A 1 188 ? 11.984 -28.761 -32.887 1.00 48.19 188 GLY A O 1
ATOM 1486 N N . LEU A 1 189 ? 10.033 -29.835 -33.272 1.00 46.91 189 LEU A N 1
ATOM 1487 C CA . LEU A 1 189 ? 10.450 -31.238 -33.432 1.00 46.91 189 LEU A CA 1
ATOM 1488 C C . LEU A 1 189 ? 11.974 -31.460 -33.455 1.00 46.91 189 LEU A C 1
ATOM 1490 O O . LEU A 1 189 ? 12.630 -31.205 -34.464 1.00 46.91 189 LEU A O 1
ATOM 1494 N N . GLY A 1 190 ? 12.520 -32.023 -32.374 1.00 47.53 190 GLY A N 1
ATOM 1495 C CA . GLY A 1 190 ? 13.886 -32.542 -32.331 1.00 47.53 190 GLY A CA 1
ATOM 1496 C C . GLY A 1 190 ? 14.078 -33.670 -33.347 1.00 47.53 190 GLY A C 1
ATOM 1497 O O . GLY A 1 190 ? 13.921 -34.847 -33.026 1.00 47.53 190 GLY A O 1
ATOM 1498 N N . ILE A 1 191 ? 14.402 -33.319 -34.591 1.00 48.03 191 ILE A N 1
ATOM 1499 C CA . ILE A 1 191 ? 14.772 -34.282 -35.626 1.00 48.03 191 ILE A CA 1
ATOM 1500 C C . ILE A 1 191 ? 16.237 -34.642 -35.393 1.00 48.03 191 ILE A C 1
ATOM 1502 O O . ILE A 1 191 ? 17.136 -33.811 -35.524 1.00 48.03 191 ILE A O 1
ATOM 1506 N N . GLY A 1 192 ? 16.453 -35.887 -34.974 1.00 41.59 192 GLY A N 1
ATOM 1507 C CA . GLY A 1 192 ? 17.749 -36.420 -34.581 1.00 41.59 192 GLY A CA 1
ATOM 1508 C C . GLY A 1 192 ? 18.846 -36.190 -35.620 1.00 41.59 192 GLY A C 1
ATOM 1509 O O . GLY A 1 192 ? 18.698 -36.489 -36.804 1.00 41.59 192 GLY A O 1
ATOM 1510 N N . SER A 1 193 ? 19.985 -35.706 -35.130 1.00 44.81 193 SER A N 1
ATOM 1511 C CA . SER A 1 193 ? 21.241 -35.630 -35.866 1.00 44.81 193 SER A CA 1
ATOM 1512 C C . SER A 1 193 ? 21.708 -37.041 -36.247 1.00 44.81 193 SER A C 1
ATOM 1514 O O . SER A 1 193 ? 22.247 -37.787 -35.425 1.00 44.81 193 SER A O 1
ATOM 1516 N N . LEU A 1 194 ? 21.477 -37.436 -37.502 1.00 46.12 194 LEU A N 1
ATOM 1517 C CA . LEU A 1 194 ? 22.112 -38.608 -38.097 1.00 46.12 194 LEU A CA 1
ATOM 1518 C C . LEU A 1 194 ? 23.532 -38.227 -38.519 1.00 46.12 194 LEU A C 1
ATOM 1520 O O . LEU A 1 194 ? 23.750 -37.492 -39.482 1.00 46.12 194 LEU A O 1
ATOM 1524 N N . ARG A 1 195 ? 24.499 -38.753 -37.761 1.00 46.34 195 ARG A N 1
ATOM 1525 C CA . ARG A 1 195 ? 25.933 -38.704 -38.054 1.00 46.34 195 ARG A CA 1
ATOM 1526 C C . ARG A 1 195 ? 26.207 -39.218 -39.470 1.00 46.34 195 ARG A C 1
ATOM 1528 O O . ARG A 1 195 ? 25.900 -40.368 -39.783 1.00 46.34 195 ARG A O 1
ATOM 1535 N N . GLY A 1 196 ? 26.845 -38.383 -40.287 1.00 40.72 196 GLY A N 1
ATOM 1536 C CA . GLY A 1 196 ? 27.444 -38.790 -41.553 1.00 40.72 196 GLY A CA 1
ATOM 1537 C C . GLY A 1 196 ? 28.591 -39.773 -41.320 1.00 40.72 196 GLY A C 1
ATOM 1538 O O . GLY A 1 196 ? 29.487 -39.518 -40.515 1.00 40.72 196 GLY A O 1
ATOM 1539 N N . GLN A 1 197 ? 28.534 -40.910 -42.012 1.00 43.25 197 GLN A N 1
ATOM 1540 C CA . GLN A 1 197 ? 29.620 -41.879 -42.082 1.00 43.25 197 GLN A CA 1
ATOM 1541 C C . GLN A 1 197 ? 30.747 -41.344 -42.969 1.00 43.25 197 GLN A C 1
ATOM 1543 O O . GLN A 1 197 ? 30.514 -40.820 -44.058 1.00 43.25 197 GLN A O 1
ATOM 1548 N N . SER A 1 198 ? 31.963 -41.493 -42.459 1.00 44.25 198 SER A N 1
ATOM 1549 C CA . SER A 1 198 ? 33.235 -41.223 -43.118 1.00 44.25 198 SER A CA 1
ATOM 1550 C C . SER A 1 198 ? 33.446 -42.140 -44.329 1.00 44.25 198 SER A C 1
ATOM 1552 O O . SER A 1 198 ? 33.108 -43.323 -44.268 1.00 44.25 198 SER A O 1
ATOM 1554 N N . GLN A 1 199 ? 34.053 -41.599 -45.387 1.00 47.16 199 GLN A N 1
ATOM 1555 C CA . GLN A 1 199 ? 34.856 -42.360 -46.350 1.00 47.16 199 GLN A CA 1
ATOM 1556 C C . GLN A 1 199 ? 36.324 -42.009 -46.136 1.00 47.16 199 GLN A C 1
ATOM 1558 O O . GLN A 1 199 ? 36.585 -40.823 -45.822 1.00 47.16 199 GLN A O 1
#

Radius of gyration: 21.53 Å; Cα contacts (8 Å, |Δi|>4): 207; chains: 1; bounding box: 52×58×74 Å

InterPro domains:
  IPR012312 Hemerythrin-like [PF01814] (4-121)

Foldseek 3Di:
DDFPLVVLVVLLVVLVVLVVVVVVQLPDPDRDLVVQCVSPQLSLFSLLLSLLLCLVQPLLVLLQWFDVSLVLLLLLLVLSQQLLQLSVQLVVDRRPDPSNVSSVVSNVVSSVVNCVCCVVGSSVRCVVTPDPVSRRVSRVSSVVSCVQRSGLVSLPPDDGDRSDRDNSVVSSVVSVCVSPPPDPCVPPDPPDDDDDDDD

Sequence (199 aa):
MPDITTLILDDHAWFRRQFAALDELQARADTDPRELTRLWDPLAARLDVHAVAEERIFYPELLAHGEDPREETLDAIGDHNDIRDGIAQAQRNPVGSRGWWDGVWDARRANDEHMGEEENEGLANFRLHAAPELRESLGTRFAEFMDAHPTPGDLEGLDGPDGSDLDPGDYVEAAEARIDPPDPTAHGLGIGSLRGQSQ